Protein AF-A0A9D2E273-F1 (afdb_monomer_lite)

Secondary structure (DSSP, 8-state):
--HHHHHHHHHHHHTTS-------S----TT--HHHHHHHHHHHSS--TTS-HHHHHHHHHHHHHSS--TTS-HHHHHHHHHHHHT--SS-HHHHHHHHHHHHHHHSS--TTS-HHHHHHHHHHHHHSS---S-HHHHHHHHHHHHHHHHHHHHHHTS----------------------------------------------------

Structure (mmCIF, N/CA/C/O backbone):
data_AF-A0A9D2E273-F1
#
_entry.id   AF-A0A9D2E273-F1
#
loop_
_atom_site.group_PDB
_atom_site.id
_atom_site.type_symbol
_atom_site.label_atom_id
_atom_site.label_alt_id
_atom_site.label_comp_id
_atom_site.label_asym_id
_atom_site.label_entity_id
_atom_site.label_seq_id
_atom_site.pdbx_PDB_ins_code
_atom_site.Cartn_x
_atom_site.Cartn_y
_atom_site.Cartn_z
_atom_site.occupancy
_atom_site.B_iso_or_equiv
_atom_site.auth_seq_id
_atom_site.auth_comp_id
_atom_site.auth_asym_id
_atom_site.auth_atom_id
_atom_site.pdbx_PDB_model_num
ATOM 1 N N . MET A 1 1 ? -19.295 3.428 57.904 1.00 52.44 1 MET A N 1
ATOM 2 C CA . MET A 1 1 ? -19.071 3.590 56.450 1.00 52.44 1 MET A CA 1
ATOM 3 C C . MET A 1 1 ? -19.659 2.363 55.760 1.00 52.44 1 MET A C 1
ATOM 5 O O . MET A 1 1 ? -19.191 1.260 56.006 1.00 52.44 1 MET A O 1
ATOM 9 N N . ASN A 1 2 ? -20.792 2.515 55.065 1.00 46.94 2 ASN A N 1
ATOM 10 C CA . ASN A 1 2 ? -21.658 1.398 54.665 1.00 46.94 2 ASN A CA 1
ATOM 11 C C . ASN A 1 2 ? -21.179 0.740 53.363 1.00 46.94 2 ASN A C 1
ATOM 13 O O . ASN A 1 2 ? -21.547 1.162 52.271 1.00 46.94 2 ASN A O 1
ATOM 17 N N . ILE A 1 3 ? -20.408 -0.340 53.500 1.00 54.88 3 ILE A N 1
ATOM 18 C CA . ILE A 1 3 ? -19.882 -1.176 52.402 1.00 54.88 3 ILE A CA 1
ATOM 19 C C . ILE A 1 3 ? -20.993 -1.682 51.457 1.00 54.88 3 ILE A C 1
ATOM 21 O O . ILE A 1 3 ? -20.759 -1.871 50.269 1.00 54.88 3 ILE A O 1
ATOM 25 N N . LYS A 1 4 ? -22.232 -1.806 51.949 1.00 51.56 4 LYS A N 1
ATOM 26 C CA . LYS A 1 4 ? -23.390 -2.258 51.160 1.00 51.56 4 LYS A CA 1
ATOM 27 C C . LYS A 1 4 ? -23.877 -1.251 50.105 1.00 51.56 4 LYS A C 1
ATOM 29 O O . LYS A 1 4 ? -24.575 -1.652 49.185 1.00 51.56 4 LYS A O 1
ATOM 34 N N . PHE A 1 5 ? -23.519 0.033 50.216 1.00 55.22 5 PHE A N 1
ATOM 35 C CA . PHE A 1 5 ? -23.897 1.048 49.219 1.00 55.22 5 PHE A CA 1
ATOM 36 C C . PHE A 1 5 ? -22.931 1.078 48.021 1.00 55.22 5 PHE A C 1
ATOM 38 O O . PHE A 1 5 ? -23.317 1.471 46.925 1.00 55.22 5 PHE A O 1
ATOM 45 N N . PHE A 1 6 ? -21.687 0.622 48.212 1.00 55.62 6 PHE A N 1
ATOM 46 C CA . PHE A 1 6 ? -20.652 0.642 47.174 1.00 55.62 6 PHE A CA 1
ATOM 47 C C . PHE A 1 6 ? -20.785 -0.532 46.193 1.00 55.62 6 PHE A C 1
ATOM 49 O O . PHE A 1 6 ? -20.492 -0.391 45.011 1.00 55.62 6 PHE A O 1
ATOM 56 N N . THR A 1 7 ? -21.297 -1.677 46.652 1.00 55.50 7 THR A N 1
ATOM 57 C CA . THR A 1 7 ? -21.516 -2.853 45.797 1.00 55.50 7 THR A CA 1
ATOM 58 C C . THR A 1 7 ? -22.657 -2.647 44.802 1.00 55.50 7 THR A C 1
ATOM 60 O O . THR A 1 7 ? -22.527 -3.037 43.650 1.00 55.50 7 THR A O 1
ATOM 63 N N . VAL A 1 8 ? -23.740 -1.968 45.190 1.00 55.78 8 VAL A N 1
ATOM 64 C CA . VAL A 1 8 ? -24.864 -1.674 44.278 1.00 55.78 8 VAL A CA 1
ATOM 65 C C . VAL A 1 8 ? -24.454 -0.680 43.181 1.00 55.78 8 VAL A C 1
ATOM 67 O O . VAL A 1 8 ? -24.869 -0.832 42.036 1.00 55.78 8 VAL A O 1
ATOM 70 N N . LEU A 1 9 ? -23.571 0.280 43.488 1.00 52.62 9 LEU A N 1
ATOM 71 C CA . LEU A 1 9 ? -23.048 1.220 42.490 1.00 52.62 9 LEU A CA 1
ATOM 72 C C . LEU A 1 9 ? -22.041 0.555 41.529 1.00 52.62 9 LEU A C 1
ATOM 74 O O . LEU A 1 9 ? -22.027 0.875 40.343 1.00 52.62 9 LEU A O 1
ATOM 78 N N . LEU A 1 10 ? -21.250 -0.413 42.014 1.00 49.84 10 LEU A N 1
ATOM 79 C CA . LEU A 1 10 ? -20.314 -1.190 41.191 1.00 49.84 10 LEU A CA 1
ATOM 80 C C . LEU A 1 10 ? -21.044 -2.102 40.185 1.00 49.84 10 LEU A C 1
ATOM 82 O O . LEU A 1 10 ? -20.566 -2.274 39.070 1.00 49.84 10 LEU A O 1
ATOM 86 N N . PHE A 1 11 ? -22.227 -2.628 40.527 1.00 51.34 11 PHE A N 1
ATOM 87 C CA . PHE A 1 11 ? -23.034 -3.440 39.604 1.00 51.34 11 PHE A CA 1
ATOM 88 C C . PHE A 1 11 ? -23.804 -2.613 38.560 1.00 51.34 11 PHE A C 1
ATOM 90 O O . PHE A 1 11 ? -23.989 -3.083 37.441 1.00 51.34 11 PHE A O 1
ATOM 97 N N . ILE A 1 12 ? -24.192 -1.370 38.869 1.00 52.97 12 ILE A N 1
ATOM 98 C CA . ILE A 1 12 ? -24.824 -0.471 37.884 1.00 52.97 12 ILE A CA 1
ATOM 99 C C . ILE A 1 12 ? -23.787 0.054 36.877 1.00 52.97 12 ILE A C 1
ATOM 101 O O . ILE A 1 12 ? -24.111 0.243 35.708 1.00 52.97 12 ILE A O 1
ATOM 105 N N . PHE A 1 13 ? -22.524 0.212 37.288 1.00 50.28 13 PHE A N 1
ATOM 106 C CA . PHE A 1 13 ? -21.440 0.600 36.379 1.00 50.28 13 PHE A CA 1
ATOM 107 C C . PHE A 1 13 ? -20.924 -0.566 35.509 1.00 50.28 13 PHE A C 1
ATOM 109 O O . PHE A 1 13 ? -20.392 -0.327 34.430 1.00 50.28 13 PHE A O 1
ATOM 116 N N . LEU A 1 14 ? -21.127 -1.828 35.922 1.00 45.44 14 LEU A N 1
ATOM 117 C CA . LEU A 1 14 ? -20.727 -3.011 35.140 1.00 45.44 14 LEU A CA 1
ATOM 118 C C . LEU A 1 14 ? -21.730 -3.393 34.030 1.00 45.44 14 LEU A C 1
ATOM 120 O O . LEU A 1 14 ? -21.372 -4.115 33.104 1.00 45.44 14 LEU A O 1
ATOM 124 N N . ALA A 1 15 ? -22.973 -2.905 34.097 1.00 45.47 15 ALA A N 1
ATOM 125 C CA . ALA A 1 15 ? -24.022 -3.208 33.116 1.00 45.47 15 ALA A CA 1
ATOM 126 C C . ALA A 1 15 ? -24.025 -2.275 31.886 1.00 45.47 15 ALA A C 1
ATOM 128 O O . ALA A 1 15 ? -24.764 -2.518 30.938 1.00 45.47 15 ALA A O 1
ATOM 129 N N . ILE A 1 16 ? -23.197 -1.223 31.878 1.00 50.97 16 ILE A N 1
ATOM 130 C CA . ILE A 1 16 ? -23.030 -0.307 30.728 1.00 50.97 16 ILE A CA 1
ATOM 131 C C . ILE A 1 16 ? -21.820 -0.707 29.859 1.00 50.97 16 ILE A C 1
ATOM 133 O O . ILE A 1 16 ? -21.561 -0.095 28.828 1.00 50.97 16 ILE A O 1
ATOM 137 N N . LEU A 1 17 ? -21.081 -1.747 30.267 1.00 45.62 17 LEU A N 1
ATOM 138 C CA . LEU A 1 17 ? -19.909 -2.281 29.565 1.00 45.62 17 LEU A CA 1
ATOM 139 C C . LEU A 1 17 ? -20.171 -3.675 28.967 1.00 45.62 17 LEU A C 1
ATOM 141 O O . LEU A 1 17 ? -19.258 -4.485 28.850 1.00 45.62 17 LEU A O 1
ATOM 145 N N . SER A 1 18 ? -21.421 -3.994 28.632 1.00 47.75 18 SER A N 1
ATOM 146 C CA . SER A 1 18 ? -21.744 -5.183 27.835 1.00 47.75 18 SER A CA 1
ATOM 147 C C . SER A 1 18 ? -22.347 -4.727 26.508 1.00 47.75 18 SER A C 1
ATOM 149 O O . SER A 1 18 ? -23.457 -4.191 26.514 1.00 47.75 18 SER A O 1
ATOM 151 N N . PRO A 1 19 ? -21.674 -4.922 25.360 1.00 58.94 19 PRO A N 1
ATOM 152 C CA . PRO A 1 19 ? -22.366 -4.842 24.089 1.00 58.94 19 PRO A CA 1
ATOM 153 C C . PRO A 1 19 ? -23.323 -6.036 24.010 1.00 58.94 19 PRO A C 1
ATOM 155 O O . PRO A 1 19 ? -22.915 -7.184 23.845 1.00 58.94 19 PRO A O 1
ATOM 158 N N . VAL A 1 20 ? -24.621 -5.766 24.154 1.00 54.53 20 VAL A N 1
ATOM 159 C CA . VAL A 1 20 ? -25.663 -6.658 23.643 1.00 54.53 20 VAL A CA 1
ATOM 160 C C . VAL A 1 20 ? -25.588 -6.547 22.125 1.00 54.53 20 VAL A C 1
ATOM 162 O O . VAL A 1 20 ? -26.171 -5.641 21.537 1.00 54.53 20 VAL A O 1
ATOM 165 N N . PHE A 1 21 ? -24.818 -7.428 21.492 1.00 53.12 21 PHE A N 1
ATOM 166 C CA . PHE A 1 21 ? -24.826 -7.584 20.043 1.00 53.12 21 PHE A CA 1
ATOM 167 C C . PHE A 1 21 ? -25.290 -9.001 19.724 1.00 53.12 21 PHE A C 1
ATOM 169 O O . PHE A 1 21 ? -24.522 -9.957 19.699 1.00 53.12 21 PHE A O 1
ATOM 176 N N . ALA A 1 22 ? -26.603 -9.129 19.549 1.00 49.81 22 ALA A N 1
ATOM 177 C CA . ALA A 1 22 ? -27.172 -10.225 18.792 1.00 49.81 22 ALA A CA 1
ATOM 178 C C . ALA A 1 22 ? -26.890 -9.922 17.315 1.00 49.81 22 ALA A C 1
ATOM 180 O O . ALA A 1 22 ? -27.520 -9.028 16.750 1.00 49.81 22 ALA A O 1
ATOM 181 N N . HIS A 1 23 ? -25.918 -10.611 16.717 1.00 50.47 23 HIS A N 1
ATOM 182 C CA . HIS A 1 23 ? -25.710 -10.572 15.273 1.00 50.47 23 HIS A CA 1
ATOM 183 C C . HIS A 1 23 ? -26.220 -11.878 14.671 1.00 50.47 23 HIS A C 1
ATOM 185 O O . HIS A 1 23 ? -25.836 -12.963 15.108 1.00 50.47 23 HIS A O 1
ATOM 191 N N . GLY A 1 24 ? -27.178 -11.731 13.759 1.00 43.69 24 GLY A N 1
ATOM 192 C CA . GLY A 1 24 ? -27.838 -12.816 13.053 1.00 43.69 24 GLY A CA 1
ATOM 193 C C . GLY A 1 24 ? -26.914 -13.494 12.050 1.00 43.69 24 GLY A C 1
ATOM 194 O O . GLY A 1 24 ? -25.899 -12.947 11.634 1.00 43.69 24 GLY A O 1
ATOM 195 N N . GLU A 1 25 ? -27.295 -14.720 11.721 1.00 51.91 25 GLU A N 1
ATOM 196 C CA . GLU A 1 25 ? -26.591 -15.654 10.859 1.00 51.91 25 GLU A CA 1
ATOM 197 C C . GLU A 1 25 ? -26.690 -15.272 9.372 1.00 51.91 25 GLU A C 1
ATOM 199 O O . GLU A 1 25 ? -27.712 -15.510 8.731 1.00 51.91 25 GLU A O 1
ATOM 204 N N . ASP A 1 26 ? -25.591 -14.783 8.806 1.00 43.62 26 ASP A N 1
ATOM 205 C CA . ASP A 1 26 ? -25.136 -15.064 7.445 1.00 43.62 26 ASP A CA 1
ATOM 206 C C . ASP A 1 26 ? -23.607 -14.891 7.382 1.00 43.62 26 ASP A C 1
ATOM 208 O O .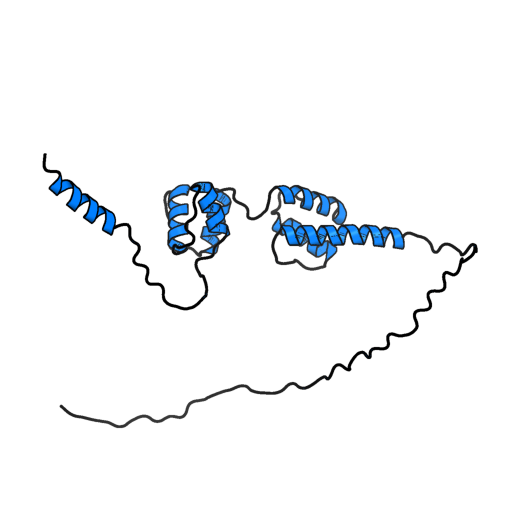 ASP A 1 26 ? -23.042 -13.869 7.752 1.00 43.62 26 ASP A O 1
ATOM 212 N N . GLY A 1 27 ? -22.904 -15.967 7.014 1.00 50.06 27 GLY A N 1
ATOM 213 C CA . GLY A 1 27 ? -21.460 -16.158 7.215 1.00 50.06 27 GLY A CA 1
ATOM 214 C C . GLY A 1 27 ? -20.540 -15.356 6.291 1.00 50.06 27 GLY A C 1
ATOM 215 O O . GLY A 1 27 ? -19.647 -15.936 5.676 1.00 50.06 27 GLY A O 1
ATOM 216 N N . TYR A 1 28 ? -20.732 -14.042 6.211 1.00 47.09 28 TYR A N 1
ATOM 217 C CA . TYR A 1 28 ? -19.753 -13.101 5.683 1.00 47.09 28 TYR A CA 1
ATOM 218 C C . TYR A 1 28 ? -19.280 -12.219 6.836 1.00 47.09 28 TYR A C 1
ATOM 220 O O . TYR A 1 28 ? -20.035 -11.400 7.351 1.00 47.09 28 TYR A O 1
ATOM 228 N N . ASP A 1 29 ? -18.027 -12.396 7.256 1.00 57.88 29 ASP A N 1
ATOM 229 C CA . ASP A 1 29 ? -17.406 -11.550 8.274 1.00 57.88 29 ASP A CA 1
ATOM 230 C C . ASP A 1 29 ? -17.144 -10.154 7.694 1.00 57.88 29 ASP A C 1
ATOM 232 O O . ASP A 1 29 ? -16.047 -9.827 7.237 1.00 57.88 29 ASP A O 1
ATOM 236 N N . TYR A 1 30 ? -18.194 -9.331 7.681 1.00 57.91 30 TYR A N 1
ATOM 237 C CA . TYR A 1 30 ? -18.147 -7.931 7.273 1.00 57.91 30 TYR A CA 1
ATOM 238 C C . TYR A 1 30 ? -17.211 -7.100 8.164 1.00 57.91 30 TYR A C 1
ATOM 240 O O . TYR A 1 30 ? -16.939 -5.955 7.838 1.00 57.91 30 TYR A O 1
ATOM 248 N N . ASN A 1 31 ? -16.689 -7.638 9.272 1.00 64.19 31 ASN A N 1
ATOM 249 C CA . ASN A 1 31 ? -15.816 -6.914 10.193 1.00 64.19 31 ASN A CA 1
ATOM 250 C C . ASN A 1 31 ? -14.327 -7.253 10.013 1.00 64.19 31 ASN A C 1
ATOM 252 O O . ASN A 1 31 ? -13.476 -6.640 10.671 1.00 64.19 31 ASN A O 1
ATOM 256 N N . ASN A 1 32 ? -13.980 -8.151 9.083 1.00 77.19 32 ASN A N 1
ATOM 257 C CA . ASN A 1 32 ? -12.589 -8.480 8.796 1.00 77.19 32 ASN A CA 1
ATOM 258 C C . ASN A 1 32 ? -11.922 -7.413 7.914 1.00 77.19 32 ASN A C 1
ATOM 260 O O . ASN A 1 32 ? -11.953 -7.461 6.684 1.00 77.19 32 ASN A O 1
ATOM 264 N N . TYR A 1 33 ? -11.275 -6.456 8.575 1.00 85.56 33 TYR A N 1
ATOM 265 C CA . TYR A 1 33 ? -10.456 -5.421 7.950 1.00 85.56 33 TYR A CA 1
ATOM 266 C C . TYR A 1 33 ? -9.026 -5.475 8.504 1.00 85.56 33 TYR A C 1
ATOM 268 O O . TYR A 1 33 ? -8.709 -4.755 9.457 1.00 85.56 33 TYR A O 1
ATOM 276 N N . PRO A 1 34 ? -8.132 -6.284 7.901 1.00 86.62 34 PRO A N 1
ATOM 277 C CA . PRO A 1 34 ? -6.765 -6.482 8.389 1.00 86.62 34 PRO A CA 1
ATOM 278 C C . PRO A 1 34 ? -5.972 -5.179 8.497 1.00 86.62 34 PRO A C 1
ATOM 280 O O . PRO A 1 34 ? -5.191 -4.995 9.429 1.00 86.62 34 PRO A O 1
ATOM 283 N N . MET A 1 35 ? -6.203 -4.242 7.574 1.00 84.75 35 MET A N 1
ATOM 284 C CA . MET A 1 35 ? -5.547 -2.939 7.614 1.00 84.75 35 MET A CA 1
ATOM 285 C C . MET A 1 35 ? -5.966 -2.127 8.844 1.00 84.75 35 MET A C 1
ATOM 287 O O . MET A 1 35 ? -5.126 -1.546 9.525 1.00 84.75 35 MET A O 1
ATOM 291 N N . VAL A 1 36 ? -7.254 -2.146 9.197 1.00 92.06 36 VAL A N 1
ATOM 292 C CA . VAL A 1 36 ? -7.752 -1.485 10.412 1.00 92.06 36 VAL A CA 1
ATOM 293 C C . VAL A 1 36 ? -7.164 -2.139 11.657 1.00 92.06 36 VAL A C 1
ATOM 295 O O . VAL A 1 36 ? -6.695 -1.422 12.536 1.00 92.06 36 VAL A O 1
ATOM 298 N N . THR A 1 37 ? -7.067 -3.472 11.698 1.00 92.81 37 THR A N 1
ATOM 299 C CA . THR A 1 37 ? -6.369 -4.192 12.776 1.00 92.81 37 THR A CA 1
ATOM 300 C C . THR A 1 37 ? -4.916 -3.726 12.924 1.00 92.81 37 THR A C 1
ATOM 302 O O . THR A 1 37 ? -4.475 -3.438 14.039 1.00 92.81 37 THR A O 1
ATOM 305 N N . LYS A 1 38 ? -4.160 -3.603 11.823 1.00 88.88 38 LYS A N 1
ATOM 306 C CA . LYS A 1 38 ? -2.769 -3.109 11.857 1.00 88.88 38 LYS A CA 1
ATOM 307 C C . LYS A 1 38 ? -2.691 -1.702 12.455 1.00 88.88 38 LYS A C 1
ATOM 309 O O . LYS A 1 38 ? -1.813 -1.428 13.276 1.00 88.88 38 LYS A O 1
ATOM 314 N N . ILE A 1 39 ? -3.623 -0.826 12.077 1.00 91.56 39 ILE A N 1
ATOM 315 C CA . ILE A 1 39 ? -3.695 0.546 12.588 1.00 91.56 39 ILE A CA 1
ATOM 316 C C . ILE A 1 39 ? -4.029 0.570 14.085 1.00 91.56 39 ILE A C 1
ATOM 318 O O . ILE A 1 39 ? -3.363 1.268 14.851 1.00 91.56 39 ILE A O 1
ATOM 322 N N . GLU A 1 40 ? -4.999 -0.227 14.531 1.00 94.56 40 GLU A N 1
ATOM 323 C CA . GLU A 1 40 ? -5.340 -0.370 15.951 1.00 94.56 40 GLU A CA 1
ATOM 324 C C . GLU A 1 40 ? -4.154 -0.866 16.773 1.00 94.56 40 GLU A C 1
ATOM 326 O O . GLU A 1 40 ? -3.823 -0.266 17.798 1.00 94.56 40 GLU A O 1
ATOM 331 N N . GLN A 1 41 ? -3.461 -1.898 16.293 1.00 92.44 41 GLN A N 1
ATOM 332 C CA . GLN A 1 41 ? -2.300 -2.446 16.978 1.00 92.44 41 GLN A CA 1
ATOM 333 C C . GLN A 1 41 ? -1.185 -1.403 17.125 1.00 92.44 41 GLN A C 1
ATOM 335 O O . GLN A 1 41 ? -0.554 -1.326 18.173 1.00 92.44 41 GLN A O 1
ATOM 340 N N . ASN A 1 42 ? -0.950 -0.572 16.112 1.00 88.12 42 ASN A N 1
ATOM 341 C CA . ASN A 1 42 ? 0.078 0.464 16.168 1.00 88.12 42 ASN A CA 1
ATOM 342 C C . ASN A 1 42 ? -0.279 1.614 17.127 1.00 88.12 42 ASN A C 1
ATOM 344 O O . ASN A 1 42 ? 0.576 2.084 17.874 1.00 88.12 42 ASN A O 1
ATOM 348 N N . ILE A 1 43 ? -1.538 2.060 17.119 1.00 90.31 43 ILE A N 1
ATOM 349 C CA . ILE A 1 43 ? -1.971 3.247 17.873 1.00 90.31 43 ILE A CA 1
ATOM 350 C C . ILE A 1 43 ? -2.337 2.897 19.318 1.00 90.31 43 ILE A C 1
ATOM 352 O O . ILE A 1 43 ? -2.071 3.677 20.234 1.00 90.31 43 ILE A O 1
ATOM 356 N N . PHE A 1 44 ? -2.965 1.742 19.533 1.00 93.50 44 PHE A N 1
ATOM 357 C CA . PHE A 1 44 ? -3.523 1.333 20.822 1.00 93.50 44 PHE A CA 1
ATOM 358 C C . PHE A 1 44 ? -2.810 0.133 21.458 1.00 93.50 44 PHE A C 1
ATOM 360 O O . PHE A 1 44 ? -3.083 -0.156 22.621 1.00 93.50 44 PHE A O 1
ATOM 367 N N . ASN A 1 45 ? -1.902 -0.552 20.748 1.00 93.00 45 ASN A N 1
ATOM 368 C CA . ASN A 1 45 ? -1.284 -1.820 21.177 1.00 93.00 45 ASN A CA 1
ATOM 369 C C . ASN A 1 45 ? -2.293 -2.946 21.472 1.00 93.00 45 ASN A C 1
ATOM 371 O O . ASN A 1 45 ? -1.996 -3.859 22.241 1.00 93.00 45 ASN A O 1
ATOM 375 N N . GLN A 1 46 ? -3.478 -2.879 20.866 1.00 93.38 46 GLN A N 1
ATOM 376 C CA . GLN A 1 46 ? -4.543 -3.878 20.965 1.00 93.38 46 GLN A CA 1
ATOM 377 C C . GLN A 1 46 ? -5.444 -3.805 19.726 1.00 93.38 46 GLN A C 1
ATOM 379 O O . GLN A 1 46 ? -5.404 -2.811 19.000 1.00 93.38 46 GLN A O 1
ATOM 384 N N . THR A 1 47 ? -6.284 -4.819 19.521 1.00 92.69 47 THR A N 1
ATOM 385 C CA . THR A 1 47 ? -7.193 -4.931 18.370 1.00 92.69 47 THR A CA 1
ATOM 386 C C . THR A 1 47 ? -8.652 -5.023 18.816 1.00 92.69 47 THR A C 1
ATOM 388 O O . THR A 1 47 ? -8.943 -5.361 19.966 1.00 92.69 47 THR A O 1
ATOM 391 N N . PHE A 1 48 ? -9.576 -4.714 17.903 1.00 93.75 48 PHE A N 1
ATOM 392 C CA . PHE A 1 48 ? -11.019 -4.719 18.168 1.00 93.75 48 PHE A CA 1
ATOM 393 C C . PHE A 1 48 ? -11.808 -5.502 17.107 1.00 93.75 48 PHE A C 1
ATOM 395 O O . PHE A 1 48 ? -12.900 -5.104 16.721 1.00 93.75 48 PHE A O 1
ATOM 402 N N . GLU A 1 49 ? -11.264 -6.619 16.620 1.00 88.50 49 GLU A N 1
ATOM 403 C CA . GLU A 1 49 ? -11.797 -7.386 15.475 1.00 88.50 49 GLU A CA 1
ATOM 404 C C . GLU A 1 49 ? -13.242 -7.889 15.637 1.00 88.50 49 GLU A C 1
ATOM 406 O O . GLU A 1 49 ? -13.911 -8.134 14.642 1.00 88.50 49 GLU A O 1
ATOM 411 N N . GLY A 1 50 ? -13.746 -7.994 16.870 1.00 85.62 50 GLY A N 1
ATOM 412 C CA . GLY A 1 50 ? -15.138 -8.368 17.152 1.00 85.62 50 GLY A CA 1
ATOM 413 C C . GLY A 1 50 ? -16.139 -7.207 17.155 1.00 85.62 50 GLY A C 1
ATOM 414 O O . GLY A 1 50 ? -17.313 -7.425 17.445 1.00 85.62 50 GLY A O 1
ATOM 415 N N . GLU A 1 51 ? -15.693 -5.977 16.906 1.00 90.31 51 GLU A N 1
ATOM 416 C CA . GLU A 1 51 ? -16.560 -4.801 16.847 1.00 90.31 51 GLU A CA 1
ATOM 417 C C . GLU A 1 51 ? -16.941 -4.430 15.409 1.00 90.31 51 GLU A C 1
ATOM 419 O O . GLU A 1 51 ? -16.214 -4.716 14.457 1.00 90.31 51 GLU A O 1
ATOM 424 N N . ASP A 1 52 ? -18.056 -3.709 15.275 1.00 90.88 52 ASP A N 1
ATOM 425 C CA . ASP A 1 52 ? -18.483 -3.109 14.012 1.00 90.88 52 ASP A CA 1
ATOM 426 C C . ASP A 1 52 ? -17.389 -2.202 13.423 1.00 90.88 52 ASP A C 1
ATOM 428 O O . ASP A 1 52 ? -16.811 -1.350 14.113 1.00 90.88 52 ASP A O 1
ATOM 432 N N . ILE A 1 53 ? -17.117 -2.361 12.127 1.00 92.81 53 ILE A N 1
ATOM 433 C CA . ILE A 1 53 ? -16.037 -1.637 11.452 1.00 92.81 53 ILE A CA 1
ATOM 434 C C . ILE A 1 53 ? -16.159 -0.112 11.562 1.00 92.81 53 ILE A C 1
ATOM 436 O O . ILE A 1 53 ? -15.153 0.582 11.732 1.00 92.81 53 ILE A O 1
ATOM 440 N N . TYR A 1 54 ? -17.370 0.443 11.529 1.00 93.38 54 TYR A N 1
ATOM 441 C CA . TYR A 1 54 ? -17.552 1.886 11.632 1.00 93.38 54 TYR A CA 1
ATOM 442 C C . TYR A 1 54 ? -17.207 2.387 13.034 1.00 93.38 54 TYR A C 1
ATOM 444 O O . TYR A 1 54 ? -16.604 3.453 13.166 1.00 93.38 54 TYR A O 1
ATOM 452 N N . GLN A 1 55 ? -17.504 1.608 14.079 1.00 95.12 55 GLN A N 1
ATOM 453 C CA . GLN A 1 55 ? -17.100 1.936 15.451 1.00 95.12 55 GLN A CA 1
ATOM 454 C C . GLN A 1 55 ? -15.577 1.940 15.610 1.00 95.12 55 GLN A C 1
ATOM 456 O O . GLN A 1 55 ? -15.017 2.877 16.193 1.00 95.12 55 GLN A O 1
ATOM 461 N N . ARG A 1 56 ? -14.909 0.930 15.044 1.00 95.81 56 ARG A N 1
ATOM 462 C CA . ARG A 1 56 ? -13.445 0.813 15.022 1.00 95.81 56 ARG A CA 1
ATOM 463 C C . ARG A 1 56 ? -12.797 2.023 14.350 1.00 95.81 56 ARG A C 1
ATOM 465 O O . ARG A 1 56 ? -11.936 2.680 14.943 1.00 95.81 56 ARG A O 1
ATOM 472 N N . LEU A 1 57 ? -13.282 2.395 13.163 1.00 95.81 57 LEU A N 1
ATOM 473 C CA . LEU A 1 57 ? -12.812 3.572 12.429 1.00 95.81 57 LEU A CA 1
ATOM 474 C C . LEU A 1 57 ? -13.048 4.866 13.210 1.00 95.81 57 LEU A C 1
ATOM 476 O O . LEU A 1 57 ? -12.117 5.647 13.397 1.00 95.81 57 LEU A O 1
ATOM 480 N N . SER A 1 58 ? -14.249 5.086 13.748 1.00 96.56 58 SER A N 1
ATOM 481 C CA . SER A 1 58 ? -14.546 6.317 14.489 1.00 96.56 58 SER A CA 1
ATOM 482 C C . SER A 1 58 ? -13.703 6.434 15.771 1.00 96.56 58 SER A C 1
ATOM 484 O O . SER A 1 58 ? -13.365 7.547 16.182 1.00 96.56 58 SER A O 1
ATOM 486 N N . ARG A 1 59 ? -13.299 5.316 16.397 1.00 96.88 59 ARG A N 1
ATOM 487 C CA . ARG A 1 59 ? -12.337 5.310 17.517 1.00 96.88 59 ARG A CA 1
ATOM 488 C C . ARG A 1 59 ? -10.944 5.755 17.069 1.00 96.88 59 ARG A C 1
ATOM 490 O O . ARG A 1 59 ? -10.357 6.637 17.703 1.00 96.88 59 ARG A O 1
ATOM 497 N N . LEU A 1 60 ? -10.426 5.170 15.990 1.00 96.38 60 LEU A N 1
ATOM 498 C CA . LEU A 1 60 ? -9.130 5.533 15.410 1.00 96.38 60 LEU A CA 1
ATOM 499 C C . LEU A 1 60 ? -9.084 7.011 15.006 1.00 96.38 60 LEU A C 1
ATOM 501 O O . LEU A 1 60 ? -8.164 7.741 15.379 1.00 96.38 60 LEU A O 1
ATOM 505 N N . GLU A 1 61 ? -10.125 7.483 14.324 1.00 97.19 61 GLU A N 1
ATOM 506 C CA . GLU A 1 61 ? -10.239 8.866 13.862 1.00 97.19 61 GLU A CA 1
ATOM 507 C C . GLU A 1 61 ? -10.290 9.857 15.025 1.00 97.19 61 GLU A C 1
ATOM 509 O O . GLU A 1 61 ? -9.602 10.879 15.007 1.00 97.19 61 GLU A O 1
ATOM 514 N N . ARG A 1 62 ? -11.038 9.548 16.090 1.00 96.56 62 ARG A N 1
ATOM 515 C CA . ARG A 1 62 ? -11.063 10.386 17.299 1.00 96.56 62 ARG A CA 1
ATOM 516 C C . ARG A 1 62 ? -9.718 10.400 18.014 1.00 96.56 62 ARG A C 1
ATOM 518 O O . ARG A 1 62 ? -9.361 11.427 18.590 1.00 96.56 62 ARG A O 1
ATOM 525 N N . SER A 1 63 ? -8.963 9.303 17.969 1.00 93.88 63 SER A N 1
ATOM 526 C CA . SER A 1 63 ? -7.612 9.251 18.531 1.00 93.88 63 SER A CA 1
ATOM 527 C C . SER A 1 63 ? -6.659 10.186 17.779 1.00 93.88 63 SER A C 1
ATOM 529 O O . SER A 1 63 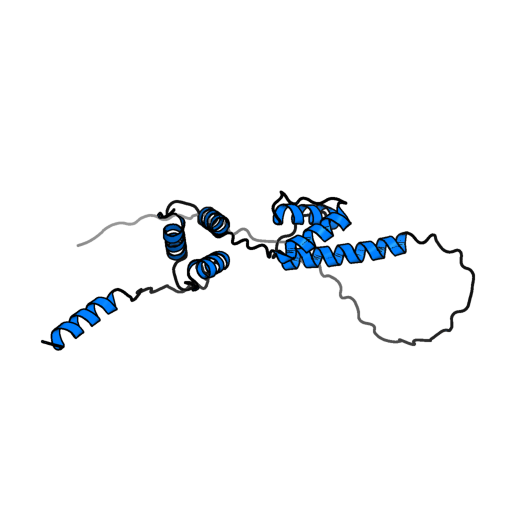? -6.033 11.049 18.405 1.00 93.88 63 SER A O 1
ATOM 531 N N . LEU A 1 64 ? -6.627 10.087 16.445 1.00 92.00 64 LEU A N 1
ATOM 532 C CA . LEU A 1 64 ? -5.685 10.809 15.584 1.00 92.00 64 LEU A CA 1
ATOM 533 C C . LEU A 1 64 ? -6.108 12.249 15.260 1.00 92.00 64 LEU A C 1
ATOM 535 O O . LEU A 1 64 ? -5.304 13.170 15.382 1.00 92.00 64 LEU A O 1
ATOM 539 N N . TYR A 1 65 ? -7.368 12.463 14.880 1.00 94.12 65 TYR A N 1
ATOM 540 C CA . TYR A 1 65 ? -7.876 13.736 14.344 1.00 94.12 65 TYR A CA 1
ATOM 541 C C . TYR A 1 65 ? -8.799 14.498 15.293 1.00 94.12 65 TYR A C 1
ATOM 543 O O . TYR A 1 65 ? -9.215 15.611 14.973 1.00 94.12 65 TYR A O 1
ATOM 551 N N . LYS A 1 66 ? -9.158 13.907 16.440 1.00 96.19 66 LYS A N 1
ATOM 552 C CA . LYS A 1 66 ? -10.119 14.473 17.410 1.00 96.19 66 LYS A CA 1
ATOM 553 C C . LYS A 1 66 ? -11.529 14.703 16.836 1.00 96.19 66 LYS A C 1
ATOM 555 O O . LYS A 1 66 ? -12.305 15.474 17.394 1.00 96.19 66 LYS A O 1
ATOM 560 N N . LYS A 1 67 ? -11.875 14.009 15.748 1.00 94.94 67 LYS A N 1
ATOM 561 C CA . LYS A 1 67 ? -13.205 13.980 15.115 1.00 94.94 67 LYS A CA 1
ATOM 562 C C . LYS A 1 67 ? -13.429 12.637 14.411 1.00 94.94 67 LYS A C 1
ATOM 564 O O . LYS A 1 67 ? -12.469 11.892 14.261 1.00 94.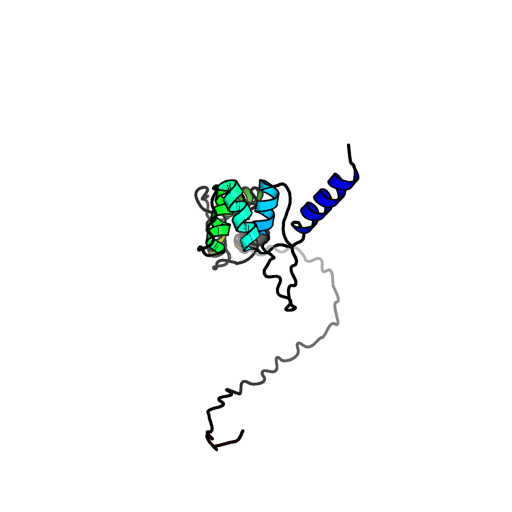94 67 LYS A O 1
ATOM 569 N N . SER A 1 68 ? -14.657 12.350 13.983 1.00 94.56 68 SER A N 1
ATOM 570 C CA . SER A 1 68 ? -14.995 11.197 13.132 1.00 94.56 68 SER A CA 1
ATOM 571 C C . SER A 1 68 ? -15.493 11.642 11.755 1.00 94.56 68 SER A C 1
ATOM 573 O O . SER A 1 68 ? -15.956 12.774 11.590 1.00 94.56 68 SER A O 1
ATOM 575 N N . PHE A 1 69 ? -15.372 10.756 10.769 1.00 95.19 69 PHE A N 1
ATOM 576 C CA . PHE A 1 69 ? -15.772 10.972 9.376 1.00 95.19 69 PHE A CA 1
ATOM 577 C C . PHE A 1 69 ? -16.936 10.048 8.995 1.00 95.19 69 PHE A C 1
ATOM 579 O O . PHE A 1 69 ? -16.902 9.342 7.994 1.00 95.19 69 PHE A O 1
ATOM 586 N N . ASP A 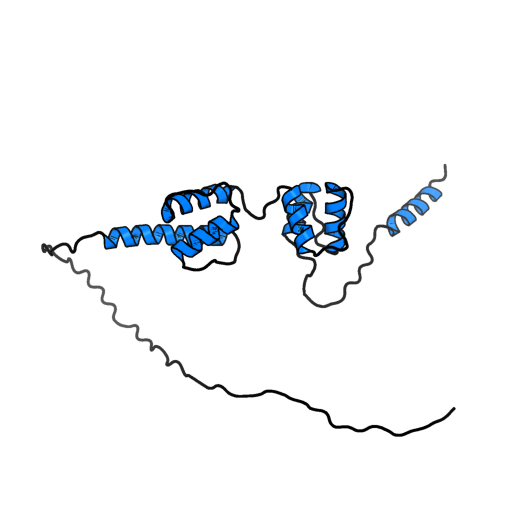1 70 ? -17.988 10.045 9.815 1.00 93.12 70 ASP A N 1
ATOM 587 C CA . ASP A 1 70 ? -19.060 9.040 9.754 1.00 93.12 70 ASP A CA 1
ATOM 588 C C . ASP A 1 70 ? -19.869 9.054 8.435 1.00 93.12 70 ASP A C 1
ATOM 590 O O . ASP A 1 70 ? -20.549 8.083 8.124 1.00 93.12 70 ASP A O 1
ATOM 594 N N . ASN A 1 71 ? -19.772 10.133 7.646 1.00 93.69 71 ASN A N 1
ATOM 595 C CA . ASN A 1 71 ? -20.463 10.299 6.360 1.00 93.69 71 ASN A CA 1
ATOM 596 C C . ASN A 1 71 ? -19.592 9.961 5.134 1.00 93.69 71 ASN A C 1
ATOM 598 O O . ASN A 1 71 ? -20.043 10.148 4.005 1.00 93.69 71 ASN A O 1
ATOM 602 N N . GLU A 1 72 ? -18.341 9.544 5.329 1.00 94.00 72 GLU A N 1
ATOM 603 C CA . GLU A 1 72 ? -17.415 9.225 4.237 1.00 94.00 72 GLU A CA 1
ATOM 604 C C . GLU A 1 72 ? -17.408 7.729 3.906 1.00 94.00 72 GLU A C 1
ATOM 606 O O . GLU A 1 72 ? -17.751 6.882 4.738 1.00 94.00 72 GLU A O 1
ATOM 611 N N . ALA A 1 73 ? -16.989 7.405 2.679 1.00 91.94 73 ALA A N 1
ATOM 612 C CA . ALA A 1 73 ? -16.814 6.025 2.258 1.00 91.94 73 ALA A CA 1
ATOM 613 C C . ALA A 1 73 ? -15.736 5.336 3.104 1.00 91.94 73 ALA A C 1
ATOM 615 O O . ALA A 1 73 ? -14.739 5.937 3.504 1.00 91.94 73 ALA A O 1
ATOM 616 N N . LEU A 1 74 ? -15.934 4.045 3.364 1.00 89.69 74 LEU A N 1
ATOM 617 C CA . LEU A 1 74 ? -15.049 3.264 4.223 1.00 89.69 74 LEU A CA 1
ATOM 618 C C . LEU A 1 74 ? -13.603 3.241 3.704 1.00 89.69 74 LEU A C 1
ATOM 620 O O . LEU A 1 74 ? -12.678 3.385 4.499 1.00 89.69 74 LEU A O 1
ATOM 624 N N . SER A 1 75 ? -13.416 3.122 2.386 1.00 88.12 75 SER A N 1
ATOM 625 C CA . SER A 1 75 ? -12.102 3.184 1.731 1.00 88.12 75 SER A CA 1
ATOM 626 C C . SER A 1 75 ? -11.359 4.476 2.066 1.00 88.12 75 SER A C 1
ATOM 628 O O . SER A 1 75 ? -10.243 4.431 2.571 1.00 88.12 75 SER A O 1
ATOM 630 N N . ASP A 1 76 ? -12.020 5.621 1.891 1.00 93.12 76 ASP A N 1
ATOM 631 C CA . ASP A 1 76 ? -11.412 6.941 2.077 1.00 93.12 76 ASP A CA 1
ATOM 632 C C . ASP A 1 76 ? -10.989 7.155 3.536 1.00 93.12 76 ASP A C 1
ATOM 634 O O . ASP A 1 76 ? -9.954 7.760 3.830 1.00 93.12 76 ASP A O 1
ATOM 638 N N . ARG A 1 77 ? -11.784 6.625 4.472 1.00 95.56 77 ARG A N 1
ATOM 639 C CA . ARG A 1 77 ? -11.483 6.652 5.907 1.00 95.56 77 ARG A CA 1
ATOM 640 C C . ARG A 1 77 ? -10.243 5.820 6.229 1.00 95.56 77 ARG A C 1
ATOM 642 O O . ARG A 1 77 ? -9.361 6.296 6.945 1.00 95.56 77 ARG A O 1
ATOM 649 N N . VAL A 1 78 ? -10.158 4.604 5.687 1.00 91.44 78 VAL A N 1
ATOM 650 C CA . VAL A 1 78 ? -9.017 3.696 5.886 1.00 91.44 78 VAL A CA 1
ATOM 651 C C . VAL A 1 78 ? -7.737 4.275 5.281 1.00 91.44 78 VAL A C 1
ATOM 653 O O . VAL A 1 78 ? -6.719 4.305 5.971 1.00 91.44 78 VAL A O 1
ATOM 656 N N . ASP A 1 79 ? -7.792 4.805 4.058 1.00 88.06 79 ASP A N 1
ATOM 657 C CA . ASP A 1 79 ? -6.644 5.418 3.371 1.00 88.06 79 ASP A CA 1
ATOM 658 C C . ASP A 1 79 ? -6.088 6.622 4.137 1.00 88.06 79 ASP A C 1
ATOM 660 O O . ASP A 1 79 ? -4.878 6.829 4.258 1.00 88.06 79 ASP A O 1
ATOM 664 N N . ARG A 1 80 ? -6.978 7.430 4.714 1.00 92.69 80 ARG A N 1
ATOM 665 C CA . ARG A 1 80 ? -6.578 8.572 5.536 1.00 92.69 80 ARG A CA 1
ATOM 666 C C . ARG A 1 80 ? -5.869 8.117 6.812 1.00 92.69 80 ARG A C 1
ATOM 668 O O . ARG A 1 80 ? -4.827 8.670 7.172 1.00 92.69 80 ARG A O 1
ATOM 675 N N . LEU A 1 81 ? -6.436 7.118 7.492 1.00 92.12 81 LEU A N 1
ATOM 676 C CA . LEU A 1 81 ? -5.890 6.567 8.732 1.00 92.12 81 LEU A CA 1
ATOM 677 C C . LEU A 1 81 ? -4.535 5.890 8.512 1.00 92.12 81 LEU A C 1
ATOM 679 O O . LEU A 1 81 ? -3.621 6.113 9.305 1.00 92.12 81 LEU A O 1
ATOM 683 N N . SER A 1 82 ? -4.390 5.108 7.441 1.00 86.88 82 SER A N 1
ATOM 684 C CA . SER A 1 82 ? -3.139 4.433 7.089 1.00 86.88 82 SER A CA 1
ATOM 685 C C . SER A 1 82 ? -2.018 5.438 6.821 1.00 86.88 82 SER A C 1
ATOM 687 O O . SER A 1 82 ? -0.942 5.339 7.419 1.00 86.88 82 SER A O 1
ATOM 689 N N . ALA A 1 83 ? -2.305 6.480 6.034 1.00 83.69 83 ALA A N 1
ATOM 690 C CA . ALA A 1 83 ? -1.368 7.563 5.757 1.00 83.69 83 ALA A CA 1
ATOM 691 C C . ALA A 1 83 ? -0.922 8.283 7.041 1.00 83.69 83 ALA A C 1
ATOM 693 O O . ALA A 1 83 ? 0.270 8.480 7.267 1.00 83.69 83 ALA A O 1
ATOM 694 N N . GLN A 1 84 ? -1.862 8.641 7.920 1.00 85.19 84 GLN A N 1
ATOM 695 C CA . GLN A 1 84 ? -1.550 9.366 9.156 1.00 85.19 84 GLN A CA 1
ATOM 696 C C . GLN A 1 84 ? -0.796 8.515 10.179 1.00 85.19 84 GLN A C 1
ATOM 698 O O . GLN A 1 84 ? 0.055 9.034 10.903 1.00 85.19 84 GLN A O 1
ATOM 703 N N . ALA A 1 85 ? -1.109 7.223 10.258 1.00 82.06 85 ALA A N 1
ATOM 704 C CA . ALA A 1 85 ? -0.420 6.296 11.142 1.00 82.06 85 ALA A CA 1
ATOM 705 C C . ALA A 1 85 ? 0.971 5.895 10.611 1.00 82.06 85 ALA A C 1
ATOM 707 O O . ALA A 1 85 ? 1.710 5.211 11.313 1.00 82.06 85 ALA A O 1
ATOM 708 N N . ASN A 1 86 ? 1.350 6.330 9.399 1.00 78.62 86 ASN A N 1
ATOM 709 C CA . ASN A 1 86 ? 2.520 5.842 8.657 1.00 78.62 86 ASN A CA 1
ATOM 710 C C . ASN A 1 86 ? 2.526 4.311 8.518 1.00 78.62 86 ASN A C 1
ATOM 712 O O . ASN A 1 86 ? 3.580 3.675 8.476 1.00 78.62 86 ASN A O 1
ATOM 716 N N . ILE A 1 87 ? 1.339 3.713 8.471 1.00 70.38 87 ILE A N 1
ATOM 717 C CA . ILE A 1 87 ? 1.165 2.279 8.291 1.00 70.38 87 ILE A CA 1
ATOM 718 C C . ILE A 1 87 ? 0.869 2.097 6.823 1.00 70.38 87 ILE A C 1
ATOM 720 O O . ILE A 1 87 ? -0.216 2.416 6.348 1.00 70.38 87 ILE A O 1
ATOM 724 N N . SER A 1 88 ? 1.869 1.614 6.104 1.00 65.62 88 SER A N 1
ATOM 725 C CA . SER A 1 88 ? 1.672 1.113 4.757 1.00 65.62 88 SER A CA 1
ATOM 726 C C . SER A 1 88 ? 1.452 -0.392 4.843 1.00 65.62 88 SER A C 1
ATOM 728 O O . SER A 1 88 ? 2.109 -1.079 5.625 1.00 65.62 88 SER A O 1
ATOM 730 N N . ASP A 1 89 ? 0.536 -0.916 4.027 1.00 68.62 89 ASP A N 1
ATOM 731 C CA . ASP A 1 89 ? 0.471 -2.362 3.774 1.00 68.62 89 ASP A CA 1
ATOM 732 C C . ASP A 1 89 ? 1.746 -2.865 3.085 1.00 68.62 89 ASP A C 1
ATOM 734 O O . ASP A 1 89 ? 2.005 -4.064 3.041 1.00 68.62 89 ASP A O 1
ATOM 738 N N . PHE A 1 90 ? 2.563 -1.937 2.584 1.00 72.56 90 PHE A N 1
ATOM 739 C CA . PHE A 1 90 ? 3.827 -2.218 1.951 1.00 72.56 90 PHE A CA 1
ATOM 740 C C . PHE A 1 90 ? 4.946 -2.448 2.986 1.00 72.56 90 PHE A C 1
ATOM 742 O O . PHE A 1 90 ? 5.331 -1.527 3.711 1.00 72.56 90 PHE A O 1
ATOM 749 N N . PRO A 1 91 ? 5.545 -3.645 3.042 1.00 77.31 91 PRO A N 1
ATOM 750 C CA . PRO A 1 91 ? 6.675 -3.899 3.917 1.00 77.31 91 PRO A CA 1
ATOM 751 C C . PRO A 1 91 ? 7.900 -3.081 3.493 1.00 77.31 91 PRO A C 1
ATOM 753 O O . PRO A 1 91 ? 8.380 -3.196 2.367 1.00 77.31 91 PRO A O 1
ATOM 756 N N . ALA A 1 92 ? 8.480 -2.308 4.417 1.00 78.88 92 ALA A N 1
ATOM 757 C CA . ALA A 1 92 ? 9.648 -1.466 4.131 1.00 78.88 92 ALA A CA 1
ATOM 758 C C . ALA A 1 92 ? 10.844 -2.247 3.543 1.00 78.88 92 ALA A C 1
ATOM 760 O O . ALA A 1 92 ? 11.610 -1.700 2.749 1.00 78.88 92 ALA A O 1
ATOM 761 N N . PHE A 1 93 ? 10.995 -3.533 3.886 1.00 81.75 93 PHE A N 1
ATOM 762 C CA . PHE A 1 93 ? 12.066 -4.376 3.346 1.00 81.75 93 PHE A CA 1
ATOM 763 C C . PHE A 1 93 ? 11.935 -4.603 1.830 1.00 81.75 93 PHE A C 1
ATOM 765 O O . PHE A 1 93 ? 12.948 -4.596 1.126 1.00 81.75 93 PHE A O 1
ATOM 772 N N . LEU A 1 94 ? 10.707 -4.683 1.306 1.00 88.25 94 LEU A N 1
ATOM 773 C CA . LEU A 1 94 ? 10.451 -4.880 -0.121 1.00 88.25 94 LEU A CA 1
ATOM 774 C C . LEU A 1 94 ? 10.830 -3.659 -0.970 1.00 88.25 94 LEU A C 1
ATOM 776 O O . LEU A 1 94 ? 11.020 -3.803 -2.175 1.00 88.25 94 LEU A O 1
ATOM 780 N N . VAL A 1 95 ? 11.010 -2.467 -0.381 1.00 89.44 95 VAL A N 1
ATOM 781 C CA . VAL A 1 95 ? 11.436 -1.270 -1.136 1.00 89.44 95 VAL A CA 1
ATOM 782 C C . VAL A 1 95 ? 12.785 -1.534 -1.806 1.00 89.44 95 VAL A C 1
ATOM 784 O O . VAL A 1 95 ? 12.982 -1.220 -2.981 1.00 89.44 95 VAL A O 1
ATOM 787 N N . THR A 1 96 ? 13.700 -2.168 -1.072 1.00 91.56 96 THR A N 1
ATOM 788 C CA . THR A 1 96 ? 15.041 -2.501 -1.570 1.00 91.56 96 THR A CA 1
ATOM 789 C C . THR A 1 96 ? 15.005 -3.549 -2.684 1.00 91.56 96 THR A C 1
ATOM 791 O O . THR A 1 96 ? 15.794 -3.481 -3.632 1.00 91.56 96 THR A O 1
ATOM 794 N N . ASP A 1 97 ? 14.058 -4.486 -2.611 1.00 95.25 97 ASP A N 1
ATOM 795 C CA . ASP A 1 97 ? 13.845 -5.503 -3.634 1.00 95.25 97 ASP A CA 1
ATOM 796 C C . ASP A 1 97 ? 13.242 -4.908 -4.909 1.00 95.25 97 ASP A C 1
ATOM 798 O O . ASP A 1 97 ? 13.722 -5.219 -6.001 1.00 95.25 97 ASP A O 1
ATOM 802 N N . ILE A 1 98 ? 12.267 -3.999 -4.786 1.00 95.38 98 ILE A N 1
ATOM 803 C CA . ILE A 1 98 ? 11.720 -3.249 -5.925 1.00 95.38 98 ILE A CA 1
ATOM 804 C C . ILE A 1 98 ? 12.832 -2.454 -6.604 1.00 95.38 98 ILE A C 1
ATOM 806 O O . ILE A 1 98 ? 13.018 -2.580 -7.809 1.00 95.38 98 ILE A O 1
ATOM 810 N N . GLU A 1 99 ? 13.633 -1.688 -5.858 1.00 96.06 99 GLU A N 1
ATOM 811 C CA . GLU A 1 99 ? 14.742 -0.936 -6.454 1.00 96.06 99 GLU A CA 1
ATOM 812 C C . GLU A 1 99 ? 15.732 -1.832 -7.209 1.00 96.06 99 GLU A C 1
ATOM 814 O O . GLU A 1 99 ? 16.276 -1.439 -8.244 1.00 96.06 99 GLU A O 1
ATOM 819 N N . ARG A 1 100 ? 16.002 -3.038 -6.692 1.00 95.31 100 ARG A N 1
ATOM 820 C CA . ARG A 1 100 ? 16.854 -4.017 -7.376 1.00 95.31 100 ARG A CA 1
ATOM 821 C C . ARG A 1 100 ? 16.220 -4.461 -8.695 1.00 95.31 100 ARG A C 1
ATOM 823 O O . ARG A 1 100 ? 16.916 -4.458 -9.709 1.00 95.31 100 ARG A O 1
ATOM 830 N N . LEU A 1 101 ? 14.927 -4.778 -8.694 1.00 96.25 101 LEU A N 1
ATOM 831 C CA . LEU A 1 101 ? 14.183 -5.166 -9.894 1.00 96.25 101 LEU A CA 1
ATOM 832 C C . LEU A 1 101 ? 14.113 -4.038 -10.932 1.00 96.25 101 LEU A C 1
ATOM 834 O O . LEU A 1 101 ? 14.289 -4.301 -12.121 1.00 96.25 101 LEU A O 1
ATOM 838 N N . GLU A 1 102 ? 13.919 -2.789 -10.506 1.00 97.44 102 GLU A N 1
ATOM 839 C CA . GLU A 1 102 ? 13.924 -1.622 -11.396 1.00 97.44 102 GLU A CA 1
ATOM 840 C C . GLU A 1 102 ? 15.297 -1.427 -12.046 1.00 97.44 102 GLU A C 1
ATOM 842 O O . GLU A 1 102 ? 15.393 -1.281 -13.264 1.00 97.44 102 GLU A O 1
ATOM 847 N N . ARG A 1 103 ? 16.382 -1.500 -11.262 1.00 95.62 103 ARG A N 1
ATOM 848 C CA . ARG A 1 103 ? 17.747 -1.412 -11.803 1.00 95.62 103 ARG A CA 1
ATOM 849 C C . ARG A 1 103 ? 18.022 -2.507 -12.833 1.00 95.62 103 ARG A C 1
ATOM 851 O O . ARG A 1 103 ? 18.649 -2.223 -13.846 1.00 95.62 103 ARG A O 1
ATOM 858 N N . GLN A 1 104 ? 17.545 -3.727 -12.589 1.00 94.00 104 GLN A N 1
ATOM 859 C CA . GLN A 1 104 ? 17.755 -4.870 -13.483 1.00 94.00 104 GLN A CA 1
ATOM 860 C C . GLN A 1 104 ? 16.935 -4.785 -14.777 1.00 94.00 104 GLN A C 1
ATOM 862 O O . GLN A 1 104 ? 17.439 -5.146 -15.835 1.00 94.00 104 GLN A O 1
ATOM 867 N N . ASN A 1 105 ? 15.686 -4.315 -14.708 1.00 94.50 105 ASN A N 1
ATOM 868 C CA . ASN A 1 105 ? 14.742 -4.421 -15.827 1.00 94.50 105 ASN A CA 1
ATOM 869 C C . ASN A 1 105 ? 14.471 -3.095 -16.549 1.00 94.50 105 ASN A C 1
ATOM 871 O O . ASN A 1 105 ? 14.047 -3.105 -17.704 1.00 94.50 105 ASN A O 1
ATOM 875 N N . LEU A 1 106 ? 14.713 -1.965 -15.880 1.00 95.31 106 LEU A N 1
ATOM 876 C CA . LEU A 1 106 ? 14.419 -0.611 -16.360 1.00 95.31 106 LEU A CA 1
ATOM 877 C C . LEU A 1 106 ? 15.659 0.301 -16.383 1.00 95.31 106 LEU A C 1
ATOM 879 O O . LEU A 1 106 ? 15.572 1.418 -16.891 1.00 95.31 106 LEU A O 1
ATOM 883 N N . SER A 1 107 ? 16.796 -0.142 -15.829 1.00 95.00 107 SER A N 1
ATOM 884 C CA . SER A 1 107 ? 18.064 0.609 -15.750 1.00 95.00 107 SER A CA 1
ATOM 885 C C . SER A 1 107 ? 17.982 1.960 -15.016 1.00 95.00 107 SER A C 1
ATOM 887 O O . SER A 1 107 ? 18.844 2.821 -15.189 1.00 95.00 107 SER A O 1
ATOM 889 N N . ARG A 1 108 ? 16.952 2.168 -14.191 1.00 96.00 108 ARG A N 1
ATOM 890 C CA . ARG A 1 108 ? 16.744 3.358 -13.343 1.00 96.00 108 ARG A CA 1
ATOM 891 C C . ARG A 1 108 ? 15.858 3.006 -12.150 1.00 96.00 108 ARG A C 1
ATOM 893 O O . ARG A 1 108 ? 15.323 1.907 -12.124 1.00 96.00 108 ARG A O 1
ATOM 900 N N . THR A 1 109 ? 15.698 3.921 -11.195 1.00 96.44 109 THR A N 1
ATOM 901 C CA . THR A 1 109 ? 14.809 3.766 -10.028 1.00 96.44 109 THR A CA 1
ATOM 902 C C . THR A 1 109 ? 13.795 4.906 -9.937 1.00 96.44 109 THR A C 1
ATOM 904 O O . THR A 1 109 ? 13.983 5.953 -10.564 1.00 96.44 109 THR A O 1
ATOM 907 N N . TYR A 1 110 ? 12.733 4.711 -9.147 1.00 95.06 110 TYR A N 1
ATOM 908 C CA . TYR A 1 110 ? 11.656 5.696 -8.960 1.00 95.06 110 TYR A CA 1
ATOM 909 C C . TYR A 1 110 ? 11.294 5.889 -7.479 1.00 95.06 110 TYR A C 1
ATOM 911 O O . TYR A 1 110 ? 10.204 5.517 -7.052 1.00 95.06 110 TYR A O 1
ATOM 919 N N . PRO A 1 111 ? 12.201 6.454 -6.664 1.00 90.44 111 PRO A N 1
ATOM 920 C CA . PRO A 1 111 ? 12.009 6.545 -5.214 1.00 90.44 111 PRO A CA 1
ATOM 921 C C . PRO A 1 111 ? 10.830 7.438 -4.793 1.00 90.44 111 PRO A C 1
ATOM 923 O O . PRO A 1 111 ? 10.288 7.245 -3.712 1.00 90.44 111 PRO A O 1
ATOM 926 N N . GLU A 1 112 ? 10.423 8.380 -5.647 1.00 86.25 112 GLU A N 1
ATOM 927 C CA . GLU A 1 112 ? 9.326 9.325 -5.381 1.00 86.25 112 GLU A CA 1
ATOM 928 C C . GLU A 1 112 ? 7.932 8.748 -5.689 1.00 86.25 112 GLU A C 1
ATOM 930 O O . GLU A 1 112 ? 6.919 9.407 -5.459 1.00 86.25 112 GLU A O 1
ATOM 935 N N . GLU A 1 113 ? 7.857 7.540 -6.254 1.00 87.31 113 GLU A N 1
ATOM 936 C CA . GLU A 1 113 ? 6.595 6.894 -6.617 1.00 87.31 113 GLU A CA 1
ATOM 937 C C . GLU A 1 113 ? 6.133 5.890 -5.556 1.00 87.31 113 GLU A C 1
ATOM 939 O O . GLU A 1 113 ? 6.929 5.334 -4.794 1.00 87.31 113 GLU A O 1
ATOM 944 N N . THR A 1 114 ? 4.826 5.614 -5.534 1.00 87.75 114 THR A N 1
ATOM 945 C CA . THR A 1 114 ? 4.264 4.599 -4.638 1.00 87.75 114 THR A CA 1
ATOM 946 C C . THR A 1 114 ? 4.781 3.202 -5.007 1.00 87.75 114 THR A C 1
ATOM 948 O O . THR A 1 114 ? 5.003 2.921 -6.188 1.00 87.75 114 THR A O 1
ATOM 951 N N . PRO A 1 115 ? 4.947 2.286 -4.034 1.00 90.00 115 PRO A N 1
ATOM 952 C CA . PRO A 1 115 ? 5.376 0.918 -4.324 1.00 90.00 115 PRO A CA 1
ATOM 953 C C . PRO A 1 115 ? 4.482 0.186 -5.335 1.00 90.00 115 PRO A C 1
ATOM 955 O O . PRO A 1 115 ? 4.999 -0.554 -6.167 1.00 90.00 115 PRO A O 1
ATOM 958 N N . GLU A 1 116 ? 3.171 0.450 -5.311 1.00 88.56 116 GLU A N 1
ATOM 959 C CA . GLU A 1 116 ? 2.205 -0.069 -6.287 1.00 88.56 116 GLU A CA 1
ATOM 960 C C . GLU A 1 116 ? 2.564 0.343 -7.719 1.00 88.56 116 GLU A C 1
ATOM 962 O O . GLU A 1 116 ? 2.816 -0.510 -8.565 1.00 88.56 116 GLU A O 1
ATOM 967 N N . ALA A 1 117 ? 2.688 1.650 -7.980 1.00 92.31 117 ALA A N 1
ATOM 968 C CA . ALA A 1 117 ? 2.991 2.165 -9.316 1.00 92.31 117 ALA A CA 1
ATOM 969 C C . ALA A 1 117 ? 4.345 1.656 -9.842 1.00 92.31 117 ALA A C 1
ATOM 971 O O . ALA A 1 117 ? 4.518 1.395 -11.038 1.00 92.31 117 ALA A O 1
ATOM 972 N N . ARG A 1 118 ? 5.311 1.491 -8.933 1.00 96.50 118 ARG A N 1
ATOM 973 C CA . ARG A 1 118 ? 6.630 0.932 -9.240 1.00 96.50 118 ARG A CA 1
ATOM 974 C C . ARG A 1 118 ? 6.534 -0.537 -9.642 1.00 96.50 118 ARG A C 1
ATOM 976 O O . ARG A 1 118 ? 7.127 -0.921 -10.649 1.00 96.50 118 ARG A O 1
ATOM 983 N N . LEU A 1 119 ? 5.771 -1.344 -8.904 1.00 95.31 119 LEU A N 1
ATOM 984 C CA . LEU A 1 119 ? 5.544 -2.753 -9.229 1.00 95.31 119 LEU A CA 1
ATOM 985 C C . LEU A 1 119 ? 4.795 -2.927 -10.541 1.00 95.31 119 LEU A C 1
ATOM 987 O O . LEU A 1 119 ? 5.290 -3.652 -11.401 1.00 95.31 119 LEU A O 1
ATOM 991 N N . GLU A 1 120 ? 3.682 -2.216 -10.738 1.00 96.06 120 GLU A N 1
ATOM 992 C CA . GLU A 1 120 ? 2.910 -2.278 -11.983 1.00 96.06 120 GLU A CA 1
ATOM 993 C C . GLU A 1 120 ? 3.800 -2.001 -13.197 1.00 96.06 120 GLU A C 1
ATOM 995 O O . GLU A 1 120 ? 3.725 -2.690 -14.211 1.00 96.06 120 GLU A O 1
ATOM 1000 N N . ARG A 1 121 ? 4.712 -1.029 -13.100 1.00 97.31 121 ARG A N 1
ATOM 1001 C CA . ARG A 1 121 ? 5.654 -0.720 -14.181 1.00 97.31 121 ARG A CA 1
ATOM 1002 C C . ARG A 1 121 ? 6.598 -1.874 -14.500 1.00 97.31 121 ARG A C 1
ATOM 1004 O O . ARG A 1 121 ? 6.840 -2.155 -15.674 1.00 97.31 121 ARG A O 1
ATOM 1011 N N . ILE A 1 122 ? 7.159 -2.515 -13.477 1.00 97.12 122 ILE A N 1
ATOM 1012 C CA . ILE A 1 122 ? 8.039 -3.677 -13.657 1.00 97.12 122 ILE A CA 1
ATOM 1013 C C . ILE A 1 122 ? 7.229 -4.850 -14.231 1.00 97.12 122 ILE A C 1
ATOM 1015 O O . ILE A 1 122 ? 7.709 -5.550 -15.121 1.00 97.12 122 ILE A O 1
ATOM 1019 N N . GLU A 1 123 ? 5.988 -5.030 -13.781 1.00 97.06 123 GLU A N 1
ATOM 1020 C CA . GLU A 1 123 ? 5.053 -6.038 -14.285 1.00 97.06 123 GLU A CA 1
ATOM 1021 C C . GLU A 1 123 ? 4.712 -5.802 -15.755 1.00 97.06 123 GLU A C 1
ATOM 1023 O O . GLU A 1 123 ? 4.837 -6.720 -16.556 1.00 97.06 123 GLU A O 1
ATOM 1028 N N . TYR A 1 124 ? 4.392 -4.579 -16.173 1.00 95.12 124 TYR A N 1
ATOM 1029 C CA . TYR A 1 124 ? 4.208 -4.271 -17.593 1.00 95.12 124 TYR A CA 1
ATOM 1030 C C . TYR A 1 124 ? 5.463 -4.573 -18.415 1.00 95.12 124 TYR A C 1
ATOM 1032 O O . TYR A 1 124 ? 5.355 -5.105 -19.517 1.00 95.12 124 TYR A O 1
ATOM 1040 N N . GLN A 1 125 ? 6.651 -4.294 -17.876 1.00 94.62 125 GLN A N 1
ATOM 1041 C CA . GLN A 1 125 ? 7.909 -4.560 -18.572 1.00 94.62 125 GLN A CA 1
ATOM 1042 C C . GLN A 1 125 ? 8.212 -6.060 -18.729 1.00 94.62 125 GLN A C 1
ATOM 1044 O O . GLN A 1 125 ? 8.814 -6.457 -19.727 1.00 94.62 125 GLN A O 1
ATOM 1049 N N . LEU A 1 126 ? 7.848 -6.886 -17.745 1.00 92.75 126 LEU A N 1
ATOM 1050 C CA . LEU A 1 126 ? 8.185 -8.315 -17.714 1.00 92.75 126 LEU A CA 1
ATOM 1051 C C . LEU A 1 126 ? 7.057 -9.234 -18.189 1.00 92.75 126 LEU A C 1
ATOM 1053 O O . LEU A 1 126 ? 7.320 -10.264 -18.803 1.00 92.75 126 LEU A O 1
ATOM 1057 N N . LEU A 1 127 ? 5.817 -8.877 -17.875 1.00 93.94 127 LEU A N 1
ATOM 1058 C CA . LEU A 1 127 ? 4.609 -9.685 -18.046 1.00 93.94 127 LEU A CA 1
ATOM 1059 C C . LEU A 1 127 ? 3.626 -9.078 -19.053 1.00 93.94 127 LEU A C 1
ATOM 1061 O O . LEU A 1 127 ? 2.742 -9.780 -19.533 1.00 93.94 127 LEU A O 1
ATOM 1065 N N . GLY A 1 128 ? 3.751 -7.784 -19.366 1.00 93.25 128 GLY A N 1
ATOM 1066 C CA . GLY A 1 128 ? 2.840 -7.076 -20.270 1.00 93.25 128 GLY A CA 1
ATOM 1067 C C . GLY A 1 128 ? 1.504 -6.654 -19.645 1.00 93.25 128 GLY A C 1
ATOM 1068 O O . GLY A 1 128 ? 0.672 -6.086 -20.349 1.00 93.25 128 GLY A O 1
ATOM 1069 N N . ALA A 1 129 ? 1.290 -6.899 -18.348 1.00 91.25 129 ALA A N 1
ATOM 1070 C CA . ALA A 1 129 ? 0.086 -6.503 -17.617 1.00 91.25 129 ALA A CA 1
ATOM 1071 C C . ALA A 1 129 ? 0.362 -6.349 -16.113 1.00 91.25 129 ALA A C 1
ATOM 1073 O O . ALA A 1 129 ? 1.147 -7.120 -15.556 1.00 91.25 129 ALA A O 1
ATOM 1074 N N . ALA A 1 130 ? -0.341 -5.419 -15.459 1.00 90.19 130 ALA A N 1
ATOM 1075 C CA . ALA A 1 130 ? -0.354 -5.295 -14.000 1.00 90.19 130 ALA A CA 1
ATOM 1076 C C . ALA A 1 130 ? -0.929 -6.560 -13.343 1.00 90.19 130 ALA A C 1
ATOM 1078 O O . ALA A 1 130 ? -1.851 -7.186 -13.875 1.00 90.19 130 ALA A O 1
ATOM 1079 N N . GLN A 1 131 ? -0.374 -6.948 -12.198 1.00 89.19 131 GLN A N 1
ATOM 1080 C CA . GLN A 1 131 ? -0.820 -8.101 -11.421 1.00 89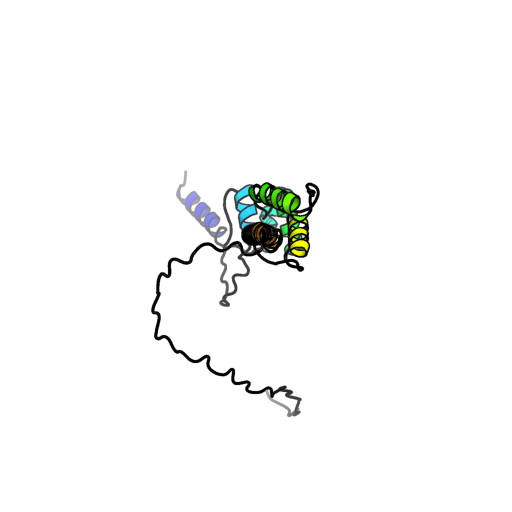.19 131 GLN A CA 1
ATOM 1081 C C . GLN A 1 131 ? -1.491 -7.643 -10.128 1.00 89.19 131 GLN A C 1
ATOM 1083 O O . GLN A 1 131 ? -1.056 -6.697 -9.482 1.00 89.19 131 GLN A O 1
ATOM 1088 N N . SER A 1 132 ? -2.534 -8.360 -9.720 1.00 81.81 132 SER A N 1
ATOM 1089 C CA . SER A 1 132 ? -3.143 -8.216 -8.398 1.00 81.81 132 SER A CA 1
ATOM 1090 C C . SER A 1 132 ? -2.505 -9.178 -7.397 1.00 81.81 132 SER A C 1
ATOM 1092 O O . SER A 1 132 ? -2.033 -10.247 -7.787 1.00 81.81 132 SER A O 1
ATOM 1094 N N . GLY A 1 133 ? -2.578 -8.857 -6.109 1.00 80.19 133 GLY A N 1
ATOM 1095 C CA . GLY A 1 133 ? -2.137 -9.735 -5.023 1.00 80.19 133 GLY A CA 1
ATOM 1096 C C . GLY A 1 133 ? -1.330 -8.989 -3.969 1.00 80.19 133 GLY A C 1
ATOM 1097 O O . GLY A 1 133 ? -1.158 -7.773 -4.059 1.00 80.19 133 GLY A O 1
ATOM 1098 N N . ASP A 1 134 ? -0.837 -9.731 -2.980 1.00 84.38 134 ASP A N 1
ATOM 1099 C CA . ASP A 1 134 ? 0.040 -9.182 -1.948 1.00 84.38 134 ASP A CA 1
ATOM 1100 C C . ASP A 1 134 ? 1.399 -8.758 -2.533 1.00 84.38 134 ASP A C 1
ATOM 1102 O O . ASP A 1 134 ? 1.917 -9.359 -3.483 1.00 84.38 134 ASP A O 1
ATOM 1106 N N . TYR A 1 135 ? 1.983 -7.709 -1.956 1.00 88.25 135 TYR A N 1
ATOM 1107 C CA . TYR A 1 135 ? 3.248 -7.145 -2.410 1.00 88.25 135 TYR A CA 1
ATOM 1108 C C . TYR A 1 135 ? 4.403 -8.150 -2.381 1.00 88.25 135 TYR A C 1
ATOM 1110 O O . TYR A 1 135 ? 5.233 -8.139 -3.292 1.00 88.25 135 TYR A O 1
ATOM 1118 N N . GLU A 1 136 ? 4.466 -9.025 -1.377 1.00 86.62 136 GLU A N 1
ATOM 1119 C CA . GLU A 1 136 ? 5.529 -10.022 -1.252 1.00 86.62 136 GLU A CA 1
ATOM 1120 C C . GLU A 1 136 ? 5.456 -11.046 -2.388 1.00 86.62 136 GLU A C 1
ATOM 1122 O O . GLU A 1 136 ? 6.462 -11.328 -3.044 1.00 86.62 136 GLU A O 1
ATOM 1127 N N . GLU A 1 137 ? 4.252 -11.535 -2.693 1.00 89.69 137 GLU A N 1
ATOM 1128 C CA . GLU A 1 137 ? 4.035 -12.496 -3.776 1.00 89.69 137 GLU A CA 1
ATOM 1129 C C . GLU A 1 137 ? 4.398 -11.894 -5.139 1.00 89.69 137 GLU A C 1
ATOM 1131 O O . GLU A 1 137 ? 5.091 -12.523 -5.949 1.00 89.69 137 GLU A O 1
ATOM 1136 N N . ARG A 1 138 ? 3.970 -10.650 -5.384 1.00 94.75 138 ARG A N 1
ATOM 1137 C CA . ARG A 1 138 ? 4.276 -9.919 -6.619 1.00 94.75 138 ARG A CA 1
ATOM 1138 C C . ARG A 1 138 ? 5.780 -9.721 -6.782 1.00 94.75 138 ARG A C 1
ATOM 1140 O O . ARG A 1 138 ? 6.331 -10.071 -7.826 1.00 94.75 138 ARG A O 1
ATOM 1147 N N . VAL A 1 139 ? 6.474 -9.254 -5.740 1.00 95.31 139 VAL A N 1
ATOM 1148 C CA . VAL A 1 139 ? 7.938 -9.088 -5.756 1.00 95.31 139 VAL A CA 1
ATOM 1149 C C . VAL A 1 139 ? 8.644 -10.425 -5.996 1.00 95.31 139 VAL A C 1
ATOM 1151 O O . VAL A 1 139 ? 9.523 -10.497 -6.857 1.00 95.31 139 VAL A O 1
ATOM 1154 N N . HIS A 1 140 ? 8.250 -11.493 -5.300 1.00 93.62 140 HIS A N 1
ATOM 1155 C CA . HIS A 1 140 ? 8.837 -12.825 -5.468 1.00 93.62 140 HIS A CA 1
ATOM 1156 C C . HIS A 1 140 ? 8.670 -13.356 -6.904 1.00 93.62 140 HIS A C 1
ATOM 1158 O O . HIS A 1 140 ? 9.609 -13.891 -7.508 1.00 93.62 140 HIS A O 1
ATOM 1164 N N . ARG A 1 141 ? 7.491 -13.152 -7.504 1.00 94.38 141 ARG A N 1
ATOM 1165 C CA . ARG A 1 141 ? 7.215 -13.525 -8.898 1.00 94.38 141 ARG A CA 1
ATOM 1166 C C . ARG A 1 141 ? 8.133 -12.778 -9.867 1.00 94.38 141 ARG A C 1
ATOM 1168 O O . ARG A 1 141 ? 8.749 -13.400 -10.732 1.00 94.38 141 ARG A O 1
ATOM 1175 N N . LEU A 1 142 ? 8.283 -11.465 -9.692 1.00 96.00 142 LEU A N 1
ATOM 1176 C CA . LEU A 1 142 ? 9.156 -10.639 -10.530 1.00 96.00 142 LEU A CA 1
ATOM 1177 C C . LEU A 1 142 ? 10.634 -11.013 -10.381 1.00 96.00 142 LEU A C 1
ATOM 1179 O O . LEU A 1 142 ? 11.351 -11.065 -11.379 1.00 96.00 142 LEU A O 1
ATOM 1183 N N . GLN A 1 143 ? 11.090 -11.340 -9.169 1.00 94.81 143 GLN A N 1
ATOM 1184 C CA . GLN A 1 143 ? 12.442 -11.858 -8.935 1.00 94.81 143 GLN A CA 1
ATOM 1185 C C . GLN A 1 143 ? 12.683 -13.164 -9.692 1.00 94.81 143 GLN A C 1
ATOM 1187 O O . GLN A 1 143 ? 13.699 -13.293 -10.375 1.00 94.81 143 GLN A O 1
ATOM 1192 N N . THR A 1 144 ? 11.730 -14.095 -9.625 1.00 92.00 144 THR A N 1
ATOM 1193 C CA . THR A 1 144 ? 11.797 -15.373 -10.345 1.00 92.00 144 THR A CA 1
ATOM 1194 C C . THR A 1 144 ? 11.924 -15.158 -11.857 1.00 92.00 144 THR A C 1
ATOM 1196 O O . THR A 1 144 ? 12.798 -15.735 -12.505 1.00 92.00 144 THR A O 1
ATOM 1199 N N . ILE A 1 145 ? 11.096 -14.278 -12.427 1.00 91.94 145 ILE A N 1
ATOM 1200 C CA . ILE A 1 145 ? 11.105 -13.981 -13.868 1.00 91.94 145 ILE A CA 1
ATOM 1201 C C . ILE A 1 145 ? 12.399 -13.276 -14.278 1.00 91.94 145 ILE A C 1
ATOM 1203 O O . ILE A 1 145 ? 13.009 -13.644 -15.281 1.00 91.94 145 ILE A O 1
ATOM 1207 N N . SER A 1 146 ? 12.847 -12.291 -13.497 1.00 89.38 146 SER A N 1
ATOM 1208 C CA . SER A 1 146 ? 14.076 -11.547 -13.780 1.00 89.38 146 SER A CA 1
ATOM 1209 C C . SER A 1 146 ? 15.311 -12.455 -13.746 1.00 89.38 146 SER A C 1
ATOM 1211 O O . SER A 1 146 ? 16.213 -12.285 -14.565 1.00 89.38 146 SER A O 1
ATOM 1213 N N . GLN A 1 147 ? 15.349 -13.440 -12.841 1.00 86.56 147 GLN A N 1
ATOM 1214 C CA . GLN A 1 147 ? 16.401 -14.460 -12.811 1.00 86.56 147 GLN A CA 1
ATOM 1215 C C . GLN A 1 147 ? 16.335 -15.365 -14.042 1.00 86.56 147 GLN A C 1
ATOM 1217 O O . GLN A 1 147 ? 17.350 -15.552 -14.711 1.00 86.56 147 GLN A O 1
ATOM 1222 N N . LYS A 1 148 ? 15.148 -15.874 -14.393 1.00 84.00 148 LYS A N 1
ATOM 1223 C CA . LYS A 1 148 ? 14.968 -16.709 -15.587 1.00 84.00 148 LYS A CA 1
ATOM 1224 C C . LYS A 1 148 ? 15.419 -15.991 -16.862 1.00 84.00 148 LYS A C 1
ATOM 1226 O O . LYS A 1 148 ? 16.175 -16.559 -17.638 1.00 84.00 148 LYS A O 1
ATOM 1231 N N . LYS A 1 149 ? 15.035 -14.725 -17.036 1.00 79.00 149 LYS A N 1
ATOM 1232 C CA . LYS A 1 149 ? 15.443 -13.915 -18.190 1.00 79.00 149 LYS A CA 1
ATOM 1233 C C . LYS A 1 149 ? 16.966 -13.812 -18.320 1.00 79.00 149 LYS A C 1
ATOM 1235 O O . LYS A 1 149 ? 17.486 -13.958 -19.416 1.00 79.00 149 LYS A O 1
ATOM 1240 N N . SER A 1 150 ? 17.684 -13.639 -17.206 1.00 75.44 150 SER A N 1
ATOM 1241 C CA . SER A 1 150 ? 19.155 -13.603 -17.230 1.00 75.44 150 SER A CA 1
ATOM 1242 C C . SER A 1 150 ? 19.788 -14.917 -17.708 1.00 75.44 150 SER A C 1
ATOM 1244 O O . SER A 1 150 ? 20.853 -14.898 -18.320 1.00 75.44 150 SER A O 1
ATOM 1246 N N . ILE A 1 151 ? 19.123 -16.048 -17.459 1.00 73.06 151 ILE A N 1
ATOM 1247 C CA . ILE A 1 151 ? 19.553 -17.374 -17.909 1.00 73.06 151 ILE A CA 1
ATOM 1248 C C . ILE A 1 151 ? 19.261 -17.540 -19.404 1.00 73.06 151 ILE A C 1
ATOM 1250 O O . ILE A 1 151 ? 20.137 -17.959 -20.157 1.00 73.06 151 ILE A O 1
ATOM 1254 N N . ASP A 1 152 ? 18.061 -17.171 -19.845 1.00 75.44 152 ASP A N 1
ATOM 1255 C CA . ASP A 1 152 ? 17.674 -17.266 -21.255 1.00 75.44 152 ASP A CA 1
ATOM 1256 C C . ASP A 1 152 ? 18.542 -16.346 -22.137 1.00 75.44 152 ASP A C 1
ATOM 1258 O O . ASP A 1 152 ? 19.009 -16.774 -23.191 1.00 75.44 152 ASP A O 1
ATOM 1262 N N . ASP A 1 153 ? 18.849 -15.126 -21.679 1.00 69.25 153 ASP A N 1
ATOM 1263 C CA . ASP A 1 153 ? 19.758 -14.195 -22.366 1.00 69.25 153 ASP A CA 1
ATOM 1264 C C . ASP A 1 153 ? 21.189 -14.759 -22.455 1.00 69.25 153 ASP A C 1
ATOM 1266 O O . ASP A 1 153 ? 21.864 -14.604 -23.476 1.00 69.25 153 ASP A O 1
ATOM 1270 N N . TYR A 1 154 ? 21.648 -15.461 -21.412 1.00 64.94 154 TYR A N 1
ATOM 1271 C CA . TYR A 1 154 ? 22.945 -16.137 -21.414 1.00 64.94 154 TYR A CA 1
ATOM 1272 C C . TYR A 1 154 ? 22.999 -17.224 -22.498 1.00 64.94 154 TYR A C 1
ATOM 1274 O O . TYR A 1 154 ? 23.920 -17.222 -23.315 1.00 64.94 154 TYR A O 1
ATOM 1282 N N . PHE A 1 155 ? 21.976 -18.079 -22.590 1.00 64.56 155 PHE A N 1
ATOM 1283 C CA . PHE A 1 155 ? 21.906 -19.139 -23.605 1.00 64.56 155 PHE A CA 1
ATOM 1284 C C . PHE A 1 155 ? 21.594 -18.633 -25.024 1.00 64.56 155 PHE A C 1
ATOM 1286 O O . PHE A 1 155 ? 22.015 -19.254 -25.996 1.00 64.56 155 PHE A O 1
ATOM 1293 N N . ALA A 1 156 ? 20.903 -17.500 -25.174 1.00 65.94 156 ALA A N 1
ATOM 1294 C CA . ALA A 1 156 ? 20.627 -16.883 -26.475 1.00 65.94 156 ALA A CA 1
ATOM 1295 C C . ALA A 1 156 ? 21.839 -16.138 -27.067 1.00 65.94 156 ALA A C 1
ATOM 1297 O O . ALA A 1 156 ? 21.852 -15.821 -28.258 1.00 65.94 156 ALA A O 1
ATOM 1298 N N . SER A 1 157 ? 22.849 -15.847 -26.242 1.00 59.34 157 SER A N 1
ATOM 1299 C CA . SER A 1 157 ? 24.070 -15.143 -26.646 1.00 59.34 157 SER A CA 1
ATOM 1300 C C . SER A 1 157 ? 25.220 -16.062 -27.080 1.00 59.34 157 SER A C 1
ATOM 1302 O O . SER A 1 157 ? 26.239 -15.561 -27.564 1.00 59.34 157 SER A O 1
ATOM 1304 N N . GLU A 1 158 ? 25.073 -17.390 -26.976 1.00 53.47 158 GLU A N 1
ATOM 1305 C CA . GLU A 1 158 ? 26.040 -18.314 -27.570 1.00 53.47 158 GLU A CA 1
ATOM 1306 C C . GLU A 1 158 ? 25.873 -18.330 -29.103 1.00 53.47 158 GLU A C 1
ATOM 1308 O O . GLU A 1 158 ? 24.808 -18.701 -29.606 1.00 53.47 158 GLU A O 1
ATOM 1313 N N . PRO A 1 159 ? 26.896 -17.948 -29.897 1.00 53.88 159 PRO A N 1
ATOM 1314 C CA . PRO A 1 159 ? 26.868 -18.240 -31.325 1.00 53.88 159 PRO A CA 1
ATOM 1315 C C . PRO A 1 159 ? 26.781 -19.763 -31.498 1.00 53.88 159 PRO A C 1
ATOM 1317 O O . PRO A 1 159 ? 27.366 -20.480 -30.682 1.00 53.88 159 PRO A O 1
ATOM 1320 N N . PRO A 1 160 ? 26.114 -20.285 -32.549 1.00 47.84 160 PRO A N 1
ATOM 1321 C CA . PRO A 1 160 ? 26.073 -21.720 -32.793 1.00 47.84 160 PRO A CA 1
ATOM 1322 C C . PRO A 1 160 ? 27.512 -22.216 -32.910 1.00 47.84 160 PRO A C 1
ATOM 1324 O O . PRO A 1 160 ? 28.201 -21.953 -33.902 1.00 47.84 160 PRO A O 1
ATOM 1327 N N . SER A 1 161 ? 27.995 -22.869 -31.854 1.00 45.25 161 SER A N 1
ATOM 1328 C CA . SER A 1 161 ? 29.328 -23.433 -31.838 1.00 45.25 161 SER A CA 1
ATOM 1329 C C . SER A 1 161 ? 29.355 -24.481 -32.942 1.00 45.25 161 SER A C 1
ATOM 1331 O O . SER A 1 161 ? 28.582 -25.440 -32.965 1.00 45.25 161 SER A O 1
ATOM 1333 N N . SER A 1 162 ? 30.193 -24.229 -33.946 1.00 44.31 162 SER A N 1
ATOM 1334 C CA . SER A 1 162 ? 30.485 -25.229 -34.960 1.00 44.31 162 SER A CA 1
ATOM 1335 C C . SER A 1 162 ? 30.994 -26.464 -34.238 1.00 44.31 162 SER A C 1
ATOM 1337 O O . SER A 1 162 ? 32.005 -26.403 -33.541 1.00 44.31 162 SER A O 1
ATOM 1339 N N . TYR A 1 163 ? 30.258 -27.560 -34.402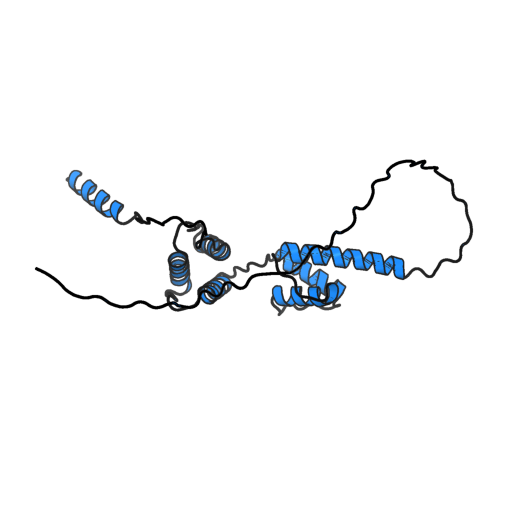 1.00 44.41 163 TYR A N 1
ATOM 1340 C CA . TYR A 1 163 ? 30.609 -28.899 -33.958 1.00 44.41 163 TYR A CA 1
ATOM 1341 C C . TYR A 1 163 ? 32.093 -29.184 -34.239 1.00 44.41 163 TYR A C 1
ATOM 1343 O O . TYR A 1 163 ? 32.479 -29.489 -35.367 1.00 44.41 163 TYR A O 1
ATOM 1351 N N . SER A 1 164 ? 32.926 -29.127 -33.203 1.00 39.56 164 SER A N 1
ATOM 1352 C CA . SER A 1 164 ? 34.167 -29.890 -33.154 1.00 39.56 164 SER A CA 1
ATOM 1353 C C . SER A 1 164 ? 33.923 -31.079 -32.237 1.00 39.56 164 SER A C 1
ATOM 1355 O O . SER A 1 164 ? 33.971 -30.977 -31.013 1.00 39.56 164 SER A O 1
ATOM 1357 N N . SER A 1 165 ? 33.581 -32.183 -32.892 1.00 52.72 165 SER A N 1
ATOM 1358 C CA . SER A 1 165 ? 33.546 -33.564 -32.430 1.00 52.72 165 SER A CA 1
ATOM 1359 C C . SER A 1 165 ? 34.441 -33.853 -31.227 1.00 52.72 165 SER A C 1
ATOM 1361 O O . SER A 1 165 ? 35.645 -33.715 -31.374 1.00 52.72 165 SER A O 1
ATOM 1363 N N . PHE A 1 166 ? 33.879 -34.353 -30.118 1.00 36.75 166 PHE A N 1
ATOM 1364 C CA . PHE A 1 166 ? 34.493 -35.343 -29.211 1.00 36.75 166 PHE A CA 1
ATOM 1365 C C . PHE A 1 166 ? 33.399 -36.036 -28.362 1.00 36.75 166 PHE A C 1
ATOM 1367 O O . PHE A 1 166 ? 32.279 -35.535 -28.280 1.00 36.75 166 PHE A O 1
ATOM 1374 N N . PRO A 1 167 ? 33.650 -37.262 -27.865 1.00 43.12 167 PRO A N 1
ATOM 1375 C CA . PRO A 1 167 ? 32.751 -38.393 -28.055 1.00 43.12 167 PRO A CA 1
ATOM 1376 C C . PRO A 1 167 ? 31.726 -38.553 -26.931 1.00 43.12 167 PRO A C 1
ATOM 1378 O O . PRO A 1 167 ? 32.047 -38.460 -25.746 1.00 43.12 167 PRO A O 1
ATOM 1381 N N . MET A 1 168 ? 30.499 -38.902 -27.325 1.00 33.84 168 MET A N 1
ATOM 1382 C CA . MET A 1 168 ? 29.494 -39.463 -26.430 1.00 33.84 168 MET A CA 1
ATOM 1383 C C . MET A 1 168 ? 30.030 -40.736 -25.763 1.00 33.84 168 MET A C 1
ATOM 1385 O O . MET A 1 168 ? 30.267 -41.745 -26.424 1.00 33.84 168 MET A O 1
ATOM 1389 N N . SER A 1 169 ? 30.139 -40.710 -24.436 1.00 41.38 169 SER A N 1
ATOM 1390 C CA . SER A 1 169 ? 29.994 -41.909 -23.615 1.00 41.38 169 SER A CA 1
ATOM 1391 C C . SER A 1 169 ? 28.492 -42.120 -23.420 1.00 41.38 169 SER A C 1
ATOM 1393 O O . SER A 1 169 ? 27.857 -41.427 -22.621 1.00 41.38 169 SER A O 1
ATOM 1395 N N . SER A 1 170 ? 27.927 -43.051 -24.181 1.00 40.53 170 SER A N 1
ATOM 1396 C CA . SER A 1 170 ? 26.553 -43.518 -24.052 1.00 40.53 170 SER A CA 1
ATOM 1397 C C . SER A 1 170 ? 26.327 -44.149 -22.675 1.00 40.53 170 SER A C 1
ATOM 1399 O O . SER A 1 170 ? 26.759 -45.267 -22.399 1.00 40.53 170 SER A O 1
ATOM 1401 N N . ARG A 1 171 ? 25.593 -43.454 -21.802 1.00 40.06 171 ARG A N 1
ATOM 1402 C CA . ARG A 1 171 ? 24.783 -44.139 -20.793 1.00 40.06 171 ARG A CA 1
ATOM 1403 C C . ARG A 1 171 ? 23.436 -44.435 -21.433 1.00 40.06 171 ARG A C 1
ATOM 1405 O O . ARG A 1 171 ? 22.609 -43.541 -21.575 1.00 40.06 171 ARG A O 1
ATOM 1412 N N . SER A 1 172 ? 23.291 -45.688 -21.857 1.00 42.91 172 SER A N 1
ATOM 1413 C CA . SER A 1 172 ? 22.010 -46.312 -22.173 1.00 42.91 172 SER A CA 1
ATOM 1414 C C . SER A 1 172 ? 21.120 -46.182 -20.941 1.00 42.91 172 SER A C 1
ATOM 1416 O O . SER A 1 172 ? 21.419 -46.776 -19.906 1.00 42.91 172 SER A O 1
ATOM 1418 N N . TYR A 1 173 ? 20.090 -45.350 -21.027 1.00 41.44 173 TYR A N 1
ATOM 1419 C CA . TYR A 1 173 ? 18.908 -45.504 -20.195 1.00 41.44 173 TYR A CA 1
ATOM 1420 C C . TYR A 1 173 ? 17.869 -46.162 -21.088 1.00 41.44 173 TYR A C 1
ATOM 1422 O O . TYR A 1 173 ? 17.220 -45.494 -21.890 1.00 41.44 173 TYR A O 1
ATOM 1430 N N . ASP A 1 174 ? 17.787 -47.483 -20.964 1.00 49.47 174 ASP A N 1
ATOM 1431 C CA . ASP A 1 174 ? 16.595 -48.233 -21.327 1.00 49.47 174 ASP A CA 1
ATOM 1432 C C . ASP A 1 174 ? 15.479 -47.733 -20.404 1.00 49.47 174 ASP A C 1
ATOM 1434 O O . ASP A 1 174 ? 15.488 -47.999 -19.203 1.00 49.47 174 ASP A O 1
ATOM 1438 N N . ASN A 1 175 ? 14.570 -46.935 -20.951 1.00 45.03 175 ASN A N 1
ATOM 1439 C CA . ASN A 1 175 ? 13.264 -46.676 -20.361 1.00 45.03 175 ASN A CA 1
ATOM 1440 C C . ASN A 1 175 ? 12.241 -47.054 -21.426 1.00 45.03 175 ASN A C 1
ATOM 1442 O O . ASN A 1 175 ? 11.691 -46.200 -22.122 1.00 45.03 175 ASN A O 1
ATOM 1446 N N . ASP A 1 176 ? 12.064 -48.363 -21.570 1.00 49.16 176 ASP A N 1
ATOM 1447 C CA . ASP A 1 176 ? 10.827 -48.919 -22.084 1.00 49.16 176 ASP A CA 1
ATOM 1448 C C . ASP A 1 176 ? 9.718 -48.674 -21.043 1.00 49.16 176 ASP A C 1
ATOM 1450 O O . ASP A 1 176 ? 9.950 -48.714 -19.833 1.00 49.16 176 ASP A O 1
ATOM 1454 N N . ASP A 1 177 ? 8.515 -48.433 -21.555 1.00 55.34 177 ASP A N 1
ATOM 1455 C CA . ASP A 1 177 ? 7.231 -48.556 -20.863 1.00 55.34 177 ASP A CA 1
ATOM 1456 C C . ASP A 1 177 ? 6.833 -47.470 -19.846 1.00 55.34 177 ASP A C 1
ATOM 1458 O O . ASP A 1 177 ? 6.813 -47.681 -18.635 1.00 55.34 177 ASP A O 1
ATOM 1462 N N . TYR A 1 178 ? 6.293 -46.357 -20.356 1.00 44.56 178 TYR A N 1
ATOM 1463 C CA . TYR A 1 178 ? 4.996 -45.897 -19.840 1.00 44.56 178 TYR A CA 1
ATOM 1464 C C . TYR A 1 178 ? 4.181 -45.183 -20.925 1.00 44.56 178 TYR A C 1
ATOM 1466 O O . TYR A 1 178 ? 4.270 -43.977 -21.151 1.00 44.56 178 TYR A O 1
ATOM 1474 N N . PHE A 1 179 ? 3.398 -46.000 -21.621 1.00 49.00 179 PHE A N 1
ATOM 1475 C CA . PHE A 1 179 ? 2.213 -45.614 -22.366 1.00 49.00 179 PHE A CA 1
ATOM 1476 C C . PHE A 1 179 ? 1.162 -45.141 -21.356 1.00 49.00 179 PHE A C 1
ATOM 1478 O O . PHE A 1 179 ? 0.700 -45.950 -20.557 1.00 49.00 179 PHE A O 1
ATOM 1485 N N . ASP A 1 180 ? 0.758 -43.872 -21.403 1.00 48.09 180 ASP A N 1
ATOM 1486 C CA . ASP A 1 180 ? -0.645 -43.579 -21.132 1.00 48.09 180 ASP A CA 1
ATOM 1487 C C . ASP A 1 180 ? -1.158 -42.426 -21.990 1.00 48.09 180 ASP A C 1
ATOM 1489 O O . ASP A 1 180 ? -0.508 -41.401 -22.207 1.00 48.09 180 ASP A O 1
ATOM 1493 N N . SER A 1 181 ? -2.316 -42.720 -22.552 1.00 51.38 181 SER A N 1
ATOM 1494 C CA . SER A 1 181 ? -3.047 -42.017 -23.584 1.00 51.38 181 SER A CA 1
ATOM 1495 C C . SER A 1 181 ? -3.511 -40.655 -23.076 1.00 51.38 181 SER A C 1
ATOM 1497 O O . SER A 1 181 ? -4.164 -40.568 -22.041 1.00 51.38 181 SER A O 1
ATOM 1499 N N . TYR A 1 182 ? -3.216 -39.579 -23.809 1.00 46.81 182 TYR A N 1
ATOM 1500 C CA . TYR A 1 182 ? -3.931 -38.324 -23.593 1.00 46.81 182 TYR A CA 1
ATOM 1501 C C . TYR A 1 182 ? -5.360 -38.504 -24.091 1.00 46.81 182 TYR A C 1
ATOM 1503 O O . TYR A 1 182 ? -5.599 -38.557 -25.298 1.00 46.81 182 TYR A O 1
ATOM 1511 N N . ASP A 1 183 ? -6.282 -38.617 -23.138 1.00 44.78 183 ASP A N 1
ATOM 1512 C CA . ASP A 1 183 ? -7.707 -38.582 -23.399 1.00 44.78 183 ASP A CA 1
ATOM 1513 C C . ASP A 1 183 ? -8.106 -37.271 -24.087 1.00 44.78 183 ASP A C 1
ATOM 1515 O O . ASP A 1 183 ? -7.757 -36.150 -23.709 1.00 44.78 183 ASP A O 1
ATOM 1519 N N . GLU A 1 184 ? -8.846 -37.509 -25.152 1.00 52.78 184 GLU A N 1
ATOM 1520 C CA . GLU A 1 184 ? -9.575 -36.635 -26.041 1.00 52.78 184 GLU A CA 1
ATOM 1521 C C . GLU A 1 184 ? -10.424 -35.597 -25.282 1.00 52.78 184 GLU A C 1
ATOM 1523 O O . GLU A 1 184 ? -11.303 -35.932 -24.487 1.00 52.78 184 GLU A O 1
ATOM 1528 N N . TYR A 1 185 ? -10.173 -34.308 -25.537 1.00 45.38 185 TYR A N 1
ATOM 1529 C CA . TYR A 1 185 ? -11.031 -33.222 -25.060 1.00 45.38 185 TYR A CA 1
ATOM 1530 C C . TYR A 1 185 ? -12.375 -33.261 -25.802 1.00 45.38 185 TYR A C 1
ATOM 1532 O O . TYR A 1 185 ? -12.521 -32.698 -26.890 1.00 45.38 185 TYR A O 1
ATOM 1540 N N . ASP A 1 186 ? -13.364 -33.906 -25.181 1.00 51.06 186 ASP A N 1
ATOM 1541 C CA . ASP A 1 186 ? -14.766 -33.851 -25.586 1.00 51.06 186 ASP A CA 1
ATOM 1542 C C . ASP A 1 186 ? -15.302 -32.419 -25.434 1.00 51.06 186 ASP A C 1
ATOM 1544 O O . ASP A 1 186 ? -15.396 -31.843 -24.346 1.00 51.06 186 ASP A O 1
ATOM 1548 N N . SER A 1 187 ? -15.621 -31.828 -26.580 1.00 57.50 187 SER A N 1
ATOM 1549 C CA . SER A 1 187 ? -16.276 -30.535 -26.701 1.00 57.50 187 SER A CA 1
ATOM 1550 C C . SER A 1 187 ? -17.790 -30.768 -26.766 1.00 57.50 187 SER A C 1
ATOM 1552 O O . SER A 1 187 ? -18.354 -30.982 -27.837 1.00 57.50 187 SER A O 1
ATOM 1554 N N . GLY A 1 188 ? -18.455 -30.690 -25.608 1.00 41.53 188 GLY A N 1
ATOM 1555 C CA . GLY A 1 188 ? -19.917 -30.743 -25.453 1.00 41.53 188 GLY A CA 1
ATOM 1556 C C . GLY A 1 188 ? -20.553 -29.391 -25.070 1.00 41.53 188 GLY A C 1
ATOM 1557 O O . GLY A 1 188 ? -19.852 -28.484 -24.634 1.00 41.53 188 GLY A O 1
ATOM 1558 N N . PRO A 1 189 ? -21.873 -29.192 -25.268 1.00 44.72 189 PRO A N 1
ATOM 1559 C CA . PRO A 1 189 ? -22.373 -28.010 -25.972 1.00 44.72 189 PRO A CA 1
ATOM 1560 C C . PRO A 1 189 ? -22.933 -26.866 -25.108 1.00 44.72 189 PRO A C 1
ATOM 1562 O O . PRO A 1 189 ? -23.549 -27.050 -24.063 1.00 44.72 189 PRO A O 1
ATOM 1565 N N . SER A 1 190 ? -22.841 -25.667 -25.690 1.00 58.16 190 SER A N 1
ATOM 1566 C CA . SER A 1 190 ? -23.737 -24.522 -25.480 1.00 58.16 190 SER A CA 1
ATOM 1567 C C . SER A 1 190 ? -25.214 -24.900 -25.690 1.00 58.16 190 SER A C 1
ATOM 1569 O O . SER A 1 190 ? -25.532 -25.463 -26.743 1.00 58.16 190 SER A O 1
ATOM 1571 N N . LYS A 1 191 ? -26.100 -24.541 -24.733 1.00 49.53 191 LYS A N 1
ATOM 1572 C CA . LYS A 1 191 ? -27.460 -23.962 -24.931 1.00 49.53 191 LYS A CA 1
ATOM 1573 C C . LYS A 1 191 ? -28.321 -23.911 -23.646 1.00 49.53 191 LYS A C 1
ATOM 1575 O O . LYS A 1 191 ? -28.479 -24.924 -22.982 1.00 49.53 191 LYS A O 1
ATOM 1580 N N . GLY A 1 192 ? -29.007 -22.771 -23.455 1.00 42.69 192 GLY A N 1
ATOM 1581 C CA . GLY A 1 192 ? -30.274 -22.605 -22.700 1.00 42.69 192 GLY A CA 1
ATOM 1582 C C . GLY A 1 192 ? -30.115 -22.347 -21.193 1.00 42.69 192 GLY A C 1
ATOM 1583 O O . GLY A 1 192 ? -29.273 -22.959 -20.567 1.00 42.69 192 GLY A O 1
ATOM 1584 N N . GLU A 1 193 ? -30.843 -21.460 -20.512 1.00 43.81 193 GLU A N 1
ATOM 1585 C CA . GLU A 1 193 ? -32.123 -20.812 -20.801 1.00 43.81 193 GLU A CA 1
ATOM 1586 C C . GLU A 1 193 ? -32.242 -19.475 -20.051 1.00 43.81 193 GLU A C 1
ATOM 1588 O O . GLU A 1 193 ? -31.871 -19.332 -18.888 1.00 43.81 193 GLU A O 1
ATOM 1593 N N . ILE A 1 194 ? -32.830 -18.498 -20.738 1.00 51.28 194 ILE A N 1
ATOM 1594 C CA . ILE A 1 194 ? -33.325 -17.246 -20.175 1.00 51.28 194 ILE A CA 1
ATOM 1595 C C . ILE A 1 194 ? -34.692 -17.548 -19.559 1.00 51.28 194 ILE A C 1
ATOM 1597 O O . ILE A 1 194 ? -35.650 -17.770 -20.300 1.00 51.28 194 ILE A O 1
ATOM 1601 N N . VAL A 1 195 ? -34.827 -17.493 -18.234 1.00 54.56 195 VAL A N 1
ATOM 1602 C CA . VAL A 1 195 ? -36.153 -17.566 -17.603 1.00 54.56 195 VAL A CA 1
ATOM 1603 C C . VAL A 1 195 ? -36.731 -16.154 -17.500 1.00 54.56 195 VAL A C 1
ATOM 1605 O O . VAL A 1 195 ? -36.474 -15.407 -16.558 1.00 54.56 195 VAL A O 1
ATOM 1608 N N . ARG A 1 196 ? -37.512 -15.765 -18.513 1.00 50.81 196 ARG A N 1
ATOM 1609 C CA . ARG A 1 196 ? -38.492 -14.678 -18.405 1.00 50.81 196 ARG A CA 1
ATOM 1610 C C . ARG A 1 196 ? -39.770 -15.268 -17.823 1.00 50.81 196 ARG A C 1
ATOM 1612 O O . ARG A 1 196 ? -40.446 -16.006 -18.528 1.00 50.81 196 ARG A O 1
ATOM 1619 N N . ASN A 1 197 ? -40.150 -14.882 -16.607 1.00 39.50 197 ASN A N 1
ATOM 1620 C CA . ASN A 1 197 ? -41.540 -15.011 -16.170 1.00 39.50 197 ASN A CA 1
ATOM 1621 C C . ASN A 1 197 ? -42.206 -13.636 -16.166 1.00 39.50 197 ASN A C 1
ATOM 1623 O O . ASN A 1 197 ? -42.100 -12.844 -15.233 1.00 39.50 197 ASN A O 1
ATOM 1627 N N . THR A 1 198 ? -42.880 -13.364 -17.280 1.00 45.06 198 THR A N 1
ATOM 1628 C CA . THR A 1 198 ? -43.834 -12.276 -17.454 1.00 45.06 198 THR A CA 1
ATOM 1629 C C . THR A 1 198 ? -45.177 -12.694 -16.856 1.00 45.06 198 THR A C 1
ATOM 1631 O O . THR A 1 198 ? -45.774 -13.671 -17.288 1.00 45.06 198 THR A O 1
ATOM 1634 N N . LEU A 1 199 ? -45.616 -11.933 -15.852 1.00 48.94 199 LEU A N 1
ATOM 1635 C CA . LEU A 1 199 ? -46.975 -11.419 -15.657 1.00 48.94 199 LEU A CA 1
ATOM 1636 C C . LEU A 1 199 ? -48.132 -12.209 -16.313 1.00 48.94 199 LEU A C 1
ATOM 1638 O O . LEU A 1 199 ? -48.368 -12.081 -17.514 1.00 48.94 199 LEU A O 1
ATOM 1642 N N . LEU A 1 200 ? -48.970 -12.849 -15.491 1.00 46.53 200 LEU A N 1
ATOM 1643 C CA . LEU A 1 200 ? -50.402 -12.958 -15.771 1.00 46.53 200 LEU A CA 1
ATOM 1644 C C . LEU A 1 200 ? -51.219 -12.505 -14.559 1.00 46.53 200 LEU A C 1
ATOM 1646 O O . LEU A 1 200 ? -50.972 -12.877 -13.416 1.00 46.53 200 LEU A O 1
ATOM 1650 N N . MET A 1 201 ? -52.152 -11.619 -14.886 1.00 52.31 201 MET A N 1
ATOM 1651 C CA . MET A 1 201 ? -53.110 -10.913 -14.049 1.00 52.31 201 MET A CA 1
ATOM 1652 C C . MET A 1 201 ? -54.039 -11.869 -13.293 1.00 52.31 201 MET A C 1
ATOM 1654 O O . MET A 1 201 ? -54.367 -12.921 -13.829 1.00 52.31 201 MET A O 1
ATOM 1658 N N . LEU A 1 202 ? -54.546 -11.431 -12.132 1.00 41.62 202 LEU A N 1
ATOM 1659 C CA . LEU A 1 202 ? -55.977 -11.455 -11.772 1.00 41.62 202 LEU A CA 1
ATOM 1660 C C . LEU A 1 202 ? -56.209 -10.728 -10.424 1.00 41.62 202 LEU A C 1
ATOM 1662 O O . LEU A 1 202 ? -56.093 -11.300 -9.346 1.00 41.62 202 LEU A O 1
ATOM 1666 N N . LEU A 1 203 ? -56.547 -9.437 -10.503 1.00 40.62 203 LEU A N 1
ATOM 1667 C CA . LEU A 1 203 ? -57.452 -8.757 -9.554 1.00 40.62 203 LEU A CA 1
ATOM 1668 C C . LEU A 1 203 ? -58.910 -9.168 -9.894 1.00 40.62 203 LEU A C 1
ATOM 1670 O O . LEU A 1 203 ? -59.123 -9.680 -10.996 1.00 40.62 203 LEU A O 1
ATOM 1674 N N . PRO A 1 204 ? -59.960 -8.735 -9.163 1.00 67.88 204 PRO A N 1
ATOM 1675 C CA . PRO A 1 204 ? -60.176 -8.588 -7.707 1.00 67.88 204 PRO A CA 1
ATOM 1676 C C . PRO A 1 204 ? -61.587 -9.082 -7.267 1.00 67.88 204 PRO A C 1
ATOM 1678 O O . PRO A 1 204 ? -62.529 -8.925 -8.032 1.00 67.88 204 PRO A O 1
ATOM 1681 N N . ILE A 1 205 ? -61.813 -9.551 -6.028 1.00 47.28 205 ILE A N 1
ATOM 1682 C CA . ILE A 1 205 ? -63.172 -9.679 -5.418 1.00 47.28 205 ILE A CA 1
ATOM 1683 C C . ILE A 1 205 ? -63.008 -9.518 -3.881 1.00 47.28 205 ILE A C 1
ATOM 1685 O O . ILE A 1 205 ? -62.336 -10.338 -3.273 1.00 47.28 205 ILE A O 1
ATOM 1689 N N . VAL A 1 206 ? -63.304 -8.371 -3.244 1.00 50.41 206 VAL A N 1
ATOM 1690 C CA . VAL A 1 206 ? -64.618 -7.786 -2.859 1.00 50.41 206 VAL A CA 1
ATOM 1691 C C . VAL A 1 206 ? -65.164 -8.324 -1.515 1.00 50.41 206 VAL A C 1
ATOM 1693 O O . VAL A 1 206 ? -65.470 -9.501 -1.398 1.00 50.41 206 VAL A O 1
ATOM 1696 N N . LEU A 1 207 ? -65.336 -7.375 -0.573 1.00 47.22 207 LEU A N 1
ATOM 1697 C CA . LEU A 1 207 ? -66.260 -7.275 0.583 1.00 47.22 207 LEU A CA 1
ATOM 1698 C C . LEU A 1 207 ? -66.292 -8.377 1.666 1.00 47.22 207 LEU A C 1
ATOM 1700 O O . LEU A 1 207 ? -66.703 -9.501 1.425 1.00 47.22 207 LEU A O 1
ATOM 1704 N N . GLY A 1 208 ? -65.990 -8.007 2.918 1.00 48.59 208 GLY A N 1
ATOM 1705 C CA . GLY A 1 208 ? -66.999 -7.822 3.989 1.00 48.59 208 GLY A CA 1
ATOM 1706 C C . GLY A 1 208 ? -66.746 -8.880 5.082 1.00 48.59 208 GLY A C 1
ATOM 1707 O O . GLY A 1 208 ? -66.247 -9.944 4.755 1.00 48.59 208 GLY A O 1
ATOM 1708 N N . PHE A 1 209 ? -66.960 -8.716 6.385 1.00 47.59 209 PHE A N 1
ATOM 1709 C CA . PHE A 1 209 ? -67.910 -7.943 7.175 1.00 47.59 209 PHE A CA 1
ATOM 1710 C C . PHE A 1 209 ? -67.442 -7.993 8.652 1.00 47.59 209 PHE A C 1
ATOM 1712 O O . PHE A 1 209 ? -66.900 -9.021 9.055 1.00 47.59 209 PHE A O 1
ATOM 1719 N N . LEU A 1 210 ? -67.804 -6.951 9.418 1.00 50.69 210 LEU A N 1
ATOM 1720 C CA . LEU A 1 210 ? -67.878 -6.845 10.894 1.00 50.69 210 LEU A CA 1
ATOM 1721 C C . LEU A 1 210 ? -66.576 -6.751 11.709 1.00 50.69 210 LEU A C 1
ATOM 1723 O O . LEU A 1 210 ? -65.842 -7.750 11.833 1.00 50.69 210 LEU A O 1
#

Sequence (210 aa):
MNIKFFTVLLFIFLAILSPVFAHGEDGYDYNNYPMVTKIEQNIFNQTFEGEDIYQRLSRLERSLYKKSFDNEALSDRVDRLSAQANISDFPAFLVTDIERLERQNLSRTYPEETPEARLERIEYQLLGAAQSGDYEERVHRLQTISQKKSIDDYFASEPPSSYSSFPMSSRSYDNDDYFDSYDEYDSGPSKGEIVRNTLLMLLPIVLGFL

pLDDT: mean 73.07, std 21.08, range [33.84, 97.44]

Foldseek 3Di:
DDPVVVVVVVVVVVVVPDPPDPDDDDPDLPLDDVLLQVLCCLQPVDGDSVDDNQVSLQVLCCSQPVGHPSVDDPVVSSVVSCVSSVNDLDDPVCQVLLQVLCCLQVVDDDPPDDLQVSLQVSCCSQPVGGDDDRPVVSSVVSVVSSVVVVVVVVVVPDDPPDDPDDDDPDPDDPDPDDDDDDDDDDDDDDDDDDDDDDDDDDDDDDDDDD

Radius of gyration: 32.61 Å; chains: 1; bounding box: 102×63×91 Å